Protein AF-A0A328F8Z8-F1 (afdb_monomer)

Mean predicted aligned error: 9.74 Å

Radius of gyration: 22.02 Å; Cα contacts (8 Å, |Δi|>4): 627; chains: 1; bounding box: 52×44×61 Å

Structure (mmCIF, N/CA/C/O backbone):
data_AF-A0A328F8Z8-F1
#
_entry.id   AF-A0A328F8Z8-F1
#
loop_
_atom_site.group_PDB
_atom_site.id
_atom_site.type_symbol
_atom_site.label_atom_id
_atom_site.label_alt_id
_atom_site.label_comp_id
_atom_site.label_asym_id
_atom_site.label_entity_id
_atom_site.label_seq_id
_atom_site.pdbx_PDB_ins_code
_atom_site.Cartn_x
_atom_site.Cartn_y
_atom_site.Cartn_z
_atom_site.occupancy
_atom_site.B_iso_or_equiv
_atom_site.auth_seq_id
_atom_site.auth_comp_id
_atom_site.auth_asym_id
_atom_site.auth_atom_id
_atom_site.pdbx_PDB_model_num
ATOM 1 N N . MET A 1 1 ? -26.865 -5.352 15.833 1.00 84.44 1 MET A N 1
ATOM 2 C CA . MET A 1 1 ? -25.613 -4.574 15.959 1.00 84.44 1 MET A CA 1
ATOM 3 C C . MET A 1 1 ? -25.881 -3.129 15.558 1.00 84.44 1 MET A C 1
ATOM 5 O O . MET A 1 1 ? -26.342 -2.900 14.446 1.00 84.44 1 MET A O 1
ATOM 9 N N . LYS A 1 2 ? -25.644 -2.169 16.457 1.00 91.00 2 LYS A N 1
ATOM 10 C CA . LYS A 1 2 ? -25.791 -0.727 16.206 1.00 91.00 2 LYS A CA 1
ATOM 11 C C . LYS A 1 2 ? -24.649 -0.232 15.309 1.00 91.00 2 LYS A C 1
ATOM 13 O O . LYS A 1 2 ? -23.499 -0.592 15.546 1.00 91.00 2 LYS A O 1
ATOM 18 N N . LYS A 1 3 ? -24.956 0.589 14.302 1.00 91.56 3 LYS A N 1
ATOM 19 C CA . LYS A 1 3 ? -23.972 1.179 13.376 1.00 91.56 3 LYS A CA 1
ATOM 20 C C . LYS A 1 3 ? -24.020 2.699 13.505 1.00 91.56 3 LYS A C 1
ATOM 22 O O . LYS A 1 3 ? -25.095 3.273 13.353 1.00 91.56 3 LYS A O 1
ATOM 27 N N . ILE A 1 4 ? -22.891 3.339 13.784 1.00 91.56 4 ILE A N 1
ATOM 28 C CA . ILE A 1 4 ? -22.790 4.799 13.931 1.00 91.56 4 ILE A CA 1
ATOM 29 C C . ILE A 1 4 ? -21.781 5.313 12.906 1.00 91.56 4 ILE A C 1
ATOM 31 O O . ILE A 1 4 ? -20.723 4.714 12.738 1.00 91.56 4 ILE A O 1
ATOM 35 N N . PHE A 1 5 ? -22.115 6.407 12.224 1.00 89.69 5 PHE A N 1
ATOM 36 C CA . PHE A 1 5 ? -21.184 7.143 11.373 1.00 89.69 5 PHE A CA 1
ATOM 37 C C . PHE A 1 5 ? -21.054 8.565 11.902 1.00 89.69 5 PHE A C 1
ATOM 39 O O . PHE A 1 5 ? -22.072 9.198 12.184 1.00 89.69 5 PHE A O 1
ATOM 46 N N . ARG A 1 6 ? -19.828 9.072 12.024 1.00 86.44 6 ARG A N 1
ATOM 47 C CA . ARG A 1 6 ? -19.575 10.488 12.301 1.00 86.44 6 ARG A CA 1
ATOM 48 C C . ARG A 1 6 ? -18.565 11.016 11.304 1.00 86.44 6 ARG A C 1
ATOM 50 O O . ARG A 1 6 ? -17.476 10.464 11.187 1.00 86.44 6 ARG A O 1
ATOM 57 N N . LEU A 1 7 ? -18.923 12.095 10.627 1.00 83.19 7 LEU A N 1
ATOM 58 C CA . LEU A 1 7 ? -18.010 12.860 9.796 1.00 83.19 7 LEU A CA 1
ATOM 59 C C . LEU A 1 7 ? -17.700 14.160 10.532 1.00 83.19 7 LEU A C 1
ATOM 61 O O . LEU A 1 7 ? -18.619 14.906 10.864 1.00 83.19 7 LEU A O 1
ATOM 65 N N . TYR A 1 8 ? -16.426 14.396 10.828 1.00 77.44 8 TYR A N 1
ATOM 66 C CA . TYR A 1 8 ? -15.989 15.631 11.465 1.00 77.44 8 TYR A CA 1
ATOM 67 C C . TYR A 1 8 ? -15.601 16.649 10.394 1.00 77.44 8 TYR A C 1
ATOM 69 O O . TYR A 1 8 ? -14.960 16.317 9.396 1.00 77.44 8 TYR A O 1
ATOM 77 N N . GLU A 1 9 ? -15.992 17.899 10.610 1.00 68.25 9 GLU A N 1
ATOM 78 C CA . GLU A 1 9 ? -15.638 19.019 9.746 1.00 68.25 9 GLU A CA 1
ATOM 79 C C . GLU A 1 9 ? -14.804 20.025 10.534 1.00 68.25 9 GLU A C 1
ATOM 81 O O . GLU A 1 9 ? -15.049 20.273 11.715 1.00 68.25 9 GLU A O 1
ATOM 86 N N . ASN A 1 10 ? -13.816 20.622 9.872 1.00 57.09 10 ASN A N 1
ATOM 87 C CA . ASN A 1 10 ? -13.111 21.783 10.396 1.00 57.09 10 ASN A CA 1
ATOM 88 C C . ASN A 1 10 ? -13.663 23.014 9.667 1.00 57.09 10 ASN A C 1
ATOM 90 O O . ASN A 1 10 ? -13.782 22.976 8.443 1.00 57.09 10 ASN A O 1
ATOM 94 N N . GLY A 1 11 ? -13.999 24.094 10.381 1.00 49.22 11 GLY A N 1
ATOM 95 C CA . GLY A 1 11 ? -14.826 25.221 9.899 1.00 49.22 11 GLY A CA 1
ATOM 96 C C . GLY A 1 11 ? -14.347 25.975 8.643 1.00 49.22 11 GLY A C 1
ATOM 97 O O . GLY A 1 11 ? -15.029 26.884 8.183 1.00 49.22 11 GLY A O 1
ATOM 98 N N . LYS A 1 12 ? -13.202 25.599 8.058 1.00 47.81 12 LYS A N 1
ATOM 99 C CA . LYS A 1 12 ? -12.704 26.071 6.754 1.00 47.81 12 LYS A CA 1
ATOM 100 C C . LYS A 1 12 ? -13.131 25.202 5.562 1.00 47.81 12 LYS A C 1
ATOM 102 O O . LYS A 1 12 ? -12.878 25.585 4.425 1.00 47.81 12 LYS A O 1
ATOM 107 N N . ALA A 1 13 ? -13.758 24.051 5.790 1.00 44.84 13 ALA A N 1
ATOM 108 C CA . ALA A 1 13 ? -14.203 23.151 4.736 1.00 44.84 13 ALA A CA 1
ATOM 109 C C . ALA A 1 13 ? -15.626 22.658 5.027 1.00 44.84 13 ALA A C 1
ATOM 111 O O . ALA A 1 13 ? -15.814 21.589 5.602 1.00 44.84 13 ALA A O 1
ATOM 112 N N . LYS A 1 14 ? -16.626 23.456 4.627 1.00 37.38 14 LYS A N 1
ATOM 113 C CA . LYS A 1 14 ? -18.010 22.983 4.499 1.00 37.38 14 LYS A CA 1
ATOM 114 C C . LYS A 1 14 ? -18.039 21.960 3.371 1.00 37.38 14 LYS A C 1
ATOM 116 O O . LYS A 1 14 ? -17.827 22.326 2.214 1.00 37.38 14 LYS A O 1
ATOM 121 N N . PHE A 1 15 ? -18.260 20.693 3.690 1.00 45.94 15 PHE A N 1
ATOM 122 C CA . PHE A 1 15 ? -18.468 19.679 2.671 1.00 45.94 15 PHE A CA 1
ATOM 123 C C . PHE A 1 15 ? -19.962 19.378 2.605 1.00 45.94 15 PHE A C 1
ATOM 125 O O . PHE A 1 15 ? -20.451 18.444 3.227 1.00 45.94 15 PHE A O 1
ATOM 132 N N . GLU A 1 16 ? -20.680 20.128 1.766 1.00 38.62 16 GLU A N 1
ATOM 133 C CA . GLU A 1 16 ? -21.989 19.719 1.232 1.00 38.62 16 GLU A CA 1
ATOM 134 C C . GLU A 1 16 ? -21.788 18.536 0.270 1.00 38.62 16 GLU A C 1
ATOM 136 O O . GLU A 1 16 ? -21.998 18.629 -0.931 1.00 38.62 16 GLU A O 1
ATOM 141 N N . SER A 1 17 ? -21.225 17.436 0.768 1.00 39.50 17 SER A N 1
ATOM 142 C CA . SER A 1 17 ? -20.930 16.249 -0.024 1.00 39.50 17 SER A CA 1
ATOM 143 C C . SER A 1 17 ? -21.958 15.185 0.310 1.00 39.50 17 SER A C 1
ATOM 145 O O . SER A 1 17 ? -21.902 14.565 1.371 1.00 39.50 17 SER A O 1
ATOM 147 N N . SER A 1 18 ? -22.890 14.956 -0.607 1.00 46.62 18 SER A N 1
ATOM 148 C CA . SER A 1 18 ? -23.697 13.743 -0.599 1.00 46.62 18 SER A CA 1
ATOM 149 C C . SER A 1 18 ? -22.799 12.514 -0.821 1.00 46.62 18 SER A C 1
ATOM 151 O O . SER A 1 18 ? -21.660 12.619 -1.288 1.00 46.62 18 SER A O 1
ATOM 153 N N . VAL A 1 19 ? -23.318 11.313 -0.547 1.00 45.28 19 VAL A N 1
ATOM 154 C CA . VAL A 1 19 ? -22.651 10.045 -0.914 1.00 45.28 19 VAL A CA 1
ATOM 155 C C . VAL A 1 19 ? -22.262 10.024 -2.403 1.00 45.28 19 VAL A C 1
ATOM 157 O O . VAL A 1 19 ? -21.256 9.418 -2.766 1.00 45.28 19 VAL A O 1
ATOM 160 N N . PHE A 1 20 ? -22.992 10.748 -3.258 1.00 43.25 20 PHE A N 1
ATOM 161 C CA . PHE A 1 20 ? -22.699 10.874 -4.684 1.00 43.25 20 PHE A CA 1
ATOM 162 C C . PHE A 1 20 ? -21.501 11.801 -4.972 1.00 43.25 20 PHE A C 1
ATOM 164 O O . PHE A 1 20 ? -20.685 11.484 -5.836 1.00 43.25 20 PHE A O 1
ATOM 171 N N . ASP A 1 21 ? -21.287 12.865 -4.191 1.00 48.34 21 ASP A N 1
ATOM 172 C CA . ASP A 1 21 ? -20.135 13.782 -4.334 1.00 48.34 21 ASP A CA 1
ATOM 173 C C . ASP A 1 21 ? -18.800 13.167 -3.877 1.00 48.34 21 ASP A C 1
ATOM 175 O O . ASP A 1 21 ? -17.705 13.617 -4.261 1.00 48.34 21 ASP A O 1
ATOM 179 N N . MET A 1 22 ? -18.892 12.114 -3.058 1.00 49.78 22 MET A N 1
ATOM 180 C CA . MET A 1 22 ? -17.771 11.286 -2.612 1.00 49.78 22 MET A CA 1
ATOM 181 C C . MET A 1 22 ? -17.284 10.313 -3.699 1.00 49.78 22 MET A C 1
ATOM 183 O O . MET A 1 22 ? -16.113 9.938 -3.685 1.00 49.78 22 MET A O 1
ATOM 187 N N . ILE A 1 23 ? -18.147 9.948 -4.656 1.00 48.47 23 ILE A N 1
ATOM 188 C CA . ILE A 1 23 ? -17.871 8.963 -5.719 1.00 48.47 23 ILE A CA 1
ATOM 189 C C . ILE A 1 23 ? -17.415 9.643 -7.031 1.00 48.47 23 ILE A C 1
ATOM 191 O O . ILE A 1 23 ? -16.783 9.006 -7.867 1.00 48.47 23 ILE A O 1
ATOM 195 N N . THR A 1 24 ? -17.655 10.945 -7.228 1.00 47.38 24 THR A N 1
ATOM 196 C CA . THR A 1 24 ? -17.402 11.633 -8.516 1.00 47.38 24 THR A CA 1
ATOM 197 C C . THR A 1 24 ? -16.061 12.381 -8.639 1.00 47.38 24 THR A C 1
ATOM 199 O O . THR A 1 24 ? -15.788 12.933 -9.701 1.00 47.38 24 THR A O 1
ATOM 202 N N . GLY A 1 25 ? -15.199 12.447 -7.607 1.00 50.72 25 GLY A N 1
ATOM 203 C CA . GLY A 1 25 ? -14.049 13.381 -7.601 1.00 50.72 25 GLY A CA 1
ATOM 204 C C . GLY A 1 25 ? -12.646 12.818 -7.329 1.00 50.72 25 GLY A C 1
ATOM 205 O O . GLY A 1 25 ? -12.461 11.835 -6.621 1.00 50.72 25 GLY A O 1
ATOM 206 N N . GLU A 1 26 ? -11.624 13.522 -7.827 1.00 52.78 26 GLU A N 1
ATOM 207 C CA . GLU A 1 26 ? -10.212 13.104 -7.807 1.00 52.78 26 GLU A CA 1
ATOM 208 C C . GLU A 1 26 ? -9.387 13.635 -6.610 1.00 52.78 26 GLU A C 1
ATOM 210 O O . GLU A 1 26 ? -8.429 14.382 -6.803 1.00 52.78 26 GLU A O 1
ATOM 215 N N . LYS A 1 27 ? -9.716 13.278 -5.358 1.00 61.81 27 LYS A N 1
ATOM 216 C CA . LYS A 1 27 ? -8.887 13.658 -4.185 1.00 61.81 27 LYS A CA 1
ATOM 217 C C . LYS A 1 27 ? -8.813 12.559 -3.122 1.00 61.81 27 LYS A C 1
ATOM 219 O O . LYS A 1 27 ? -9.773 11.817 -2.938 1.00 61.81 27 LYS A O 1
ATOM 224 N N . GLU A 1 28 ? -7.698 12.512 -2.389 1.00 65.00 28 GLU A N 1
ATOM 225 C CA . GLU A 1 28 ? -7.448 11.586 -1.265 1.00 65.00 28 GLU A CA 1
ATOM 226 C C . GLU A 1 28 ? -8.611 11.556 -0.272 1.00 65.00 28 GLU A C 1
ATOM 228 O O . GLU A 1 28 ? -9.233 10.516 -0.091 1.00 65.00 28 GLU A O 1
ATOM 233 N N . THR A 1 29 ? -8.996 12.727 0.245 1.00 65.31 29 THR A N 1
ATOM 234 C CA . THR A 1 29 ? -10.116 12.898 1.180 1.00 65.31 29 THR A CA 1
ATOM 235 C C . THR A 1 29 ? -11.435 12.300 0.675 1.00 65.31 29 THR A C 1
ATOM 237 O O . THR A 1 29 ? -12.261 11.872 1.470 1.00 65.31 29 THR A O 1
ATOM 240 N N . LYS A 1 30 ? -11.669 12.229 -0.642 1.00 73.81 30 LYS A N 1
ATOM 241 C CA . LYS A 1 30 ? -12.881 11.588 -1.184 1.00 73.81 30 LYS A CA 1
ATOM 242 C C . LYS A 1 30 ? -12.785 10.063 -1.127 1.00 73.81 30 LYS A C 1
ATOM 244 O O . LYS A 1 30 ? -13.747 9.402 -0.746 1.00 73.81 30 LYS A O 1
ATOM 249 N N . GLN A 1 31 ? -11.612 9.513 -1.447 1.00 78.31 31 GLN A N 1
ATOM 250 C CA . GLN A 1 31 ? -11.345 8.073 -1.373 1.00 78.31 31 GLN A CA 1
ATOM 251 C C . GLN A 1 31 ? -11.457 7.553 0.061 1.00 78.31 31 GLN A C 1
ATOM 253 O O . GLN A 1 31 ? -12.105 6.526 0.280 1.00 78.31 31 GLN A O 1
ATOM 258 N N . THR A 1 32 ? -10.879 8.276 1.024 1.00 83.94 32 THR A N 1
ATOM 259 C CA . THR A 1 32 ? -10.879 7.914 2.450 1.00 83.94 32 THR A CA 1
ATOM 260 C C . THR A 1 32 ? -12.270 8.031 3.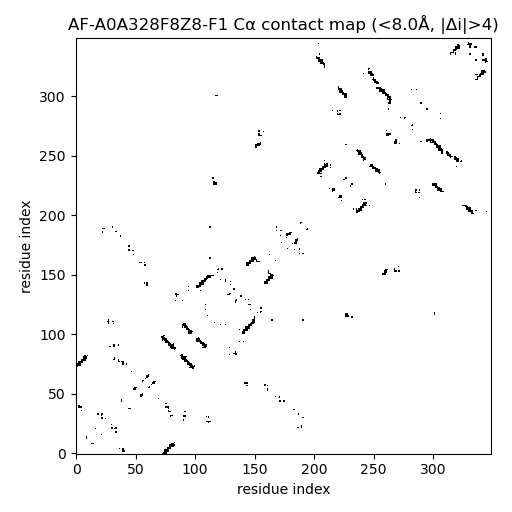068 1.00 83.94 32 THR A C 1
ATOM 262 O O . THR A 1 32 ? -12.750 7.066 3.66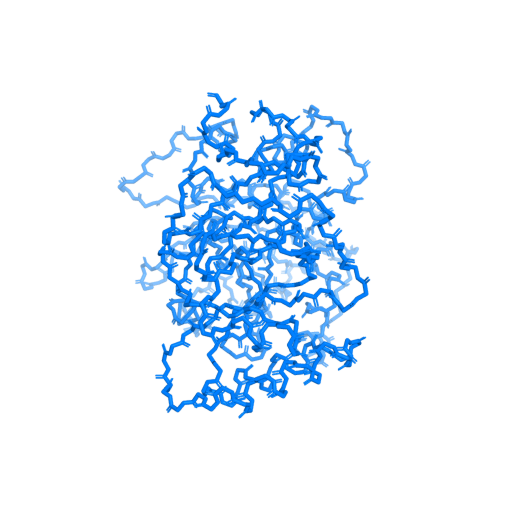3 1.00 83.94 32 THR A O 1
ATOM 265 N N . LYS A 1 33 ? -12.985 9.144 2.841 1.00 83.31 33 LYS A N 1
ATOM 266 C CA . LYS A 1 33 ? -14.388 9.298 3.268 1.00 83.31 33 LYS A CA 1
ATOM 267 C C . LYS A 1 33 ? -15.280 8.214 2.668 1.00 83.31 33 LYS A C 1
ATOM 269 O O . LYS A 1 33 ? -16.107 7.640 3.374 1.00 83.31 33 LYS A O 1
ATOM 274 N N . GLY A 1 34 ? -15.096 7.914 1.378 1.00 83.44 34 GLY A N 1
ATOM 275 C CA . GLY A 1 34 ? -15.829 6.857 0.679 1.00 83.44 34 GLY A CA 1
ATOM 276 C C . GLY A 1 34 ? -15.623 5.495 1.331 1.00 83.44 34 GLY A C 1
ATOM 277 O O . GLY A 1 34 ? -16.595 4.792 1.599 1.00 83.44 34 GLY A O 1
ATOM 278 N N . LEU A 1 35 ? -14.374 5.170 1.680 1.00 89.75 35 LEU A N 1
ATOM 279 C CA . LEU A 1 35 ? -14.050 3.947 2.408 1.00 89.75 35 LEU A CA 1
ATOM 280 C C . LEU A 1 35 ? -14.700 3.923 3.796 1.00 89.75 35 LEU A C 1
ATOM 282 O O . LEU A 1 35 ? -15.315 2.925 4.157 1.00 89.75 35 LEU A O 1
ATOM 286 N N . ALA A 1 36 ? -14.606 5.011 4.564 1.00 91.62 36 ALA A N 1
ATOM 287 C CA . ALA A 1 36 ? -15.183 5.093 5.906 1.00 91.62 36 ALA A CA 1
ATOM 288 C C . ALA A 1 36 ? -16.700 4.848 5.888 1.00 91.62 36 ALA A C 1
ATOM 290 O O . ALA A 1 36 ? -17.222 4.042 6.662 1.00 91.62 36 ALA A O 1
ATOM 291 N N . TYR A 1 37 ? -17.405 5.491 4.957 1.00 87.12 37 TYR A N 1
ATOM 292 C CA . TYR A 1 37 ? -18.839 5.288 4.782 1.00 87.12 37 TYR A CA 1
ATOM 293 C C . TYR A 1 37 ? -19.162 3.842 4.379 1.00 87.12 37 TYR A C 1
ATOM 295 O O . TYR A 1 37 ? -20.045 3.215 4.968 1.00 87.12 37 TYR A O 1
ATOM 303 N N . LEU A 1 38 ? -18.388 3.268 3.450 1.00 88.00 38 LEU A N 1
ATOM 304 C CA . LEU A 1 38 ? -18.554 1.879 3.024 1.00 88.00 38 LEU A CA 1
ATOM 305 C C . LEU A 1 38 ? -18.373 0.892 4.187 1.00 88.00 38 LEU A C 1
ATOM 307 O O . LEU A 1 38 ? -19.179 -0.022 4.351 1.00 88.00 38 LEU A O 1
ATOM 311 N N . LEU A 1 39 ? -17.362 1.094 5.033 1.00 92.94 39 LEU A N 1
ATOM 312 C CA . LEU A 1 39 ? -17.101 0.249 6.203 1.00 92.94 39 LEU A CA 1
ATOM 313 C C . LEU A 1 39 ? -18.228 0.333 7.241 1.00 92.94 39 LEU A C 1
ATOM 315 O O . LEU A 1 39 ? -18.550 -0.672 7.878 1.00 92.94 39 LEU A O 1
ATOM 319 N N . LYS A 1 40 ? -18.877 1.498 7.378 1.00 91.44 40 LYS A N 1
ATOM 320 C CA . LYS A 1 40 ? -20.081 1.633 8.208 1.00 91.44 40 LYS A CA 1
ATOM 321 C C . LYS A 1 40 ? -21.266 0.881 7.614 1.00 91.44 40 LYS A C 1
ATOM 323 O O . LYS A 1 40 ? -22.006 0.235 8.360 1.00 91.44 40 LYS A O 1
ATOM 328 N N . GLU A 1 41 ? -21.510 0.990 6.308 1.00 87.31 41 GLU A N 1
ATOM 329 C CA . GLU A 1 41 ? -22.676 0.334 5.707 1.00 87.31 41 GLU A CA 1
ATOM 330 C C . GLU A 1 41 ? -22.524 -1.182 5.654 1.00 87.31 41 GLU A C 1
ATOM 332 O O . GLU A 1 41 ? -23.486 -1.892 5.972 1.00 87.31 41 GLU A O 1
ATOM 337 N N . TYR A 1 42 ? -21.300 -1.656 5.415 1.00 90.00 42 TYR A N 1
ATOM 338 C CA . TYR A 1 42 ? -20.959 -3.064 5.252 1.00 90.00 42 TYR A CA 1
ATOM 339 C C . TYR A 1 42 ? -19.932 -3.537 6.295 1.00 90.00 42 TYR A C 1
ATOM 341 O O . TYR A 1 42 ? -18.764 -3.764 5.971 1.00 90.00 42 TYR A O 1
ATOM 349 N N . PRO A 1 43 ? -20.350 -3.782 7.553 1.00 91.94 43 PRO A N 1
ATOM 350 C CA . PRO A 1 43 ? -19.469 -4.312 8.593 1.00 91.94 43 PRO A CA 1
ATOM 351 C C . PRO A 1 43 ? -18.787 -5.645 8.259 1.00 91.94 43 PRO A C 1
ATOM 353 O O . PRO A 1 43 ? -17.765 -5.982 8.853 1.00 91.94 43 PRO A O 1
ATOM 356 N N . SER A 1 44 ? -19.332 -6.418 7.316 1.00 90.81 44 SER A N 1
ATOM 357 C CA . SER A 1 44 ? -18.669 -7.607 6.773 1.00 90.81 44 SER A CA 1
ATOM 358 C C . SER A 1 44 ? -17.290 -7.284 6.193 1.00 90.81 44 SER A C 1
ATOM 360 O O . SER A 1 44 ? -16.376 -8.076 6.392 1.00 90.81 44 SER A O 1
ATOM 362 N N . LEU A 1 45 ? -17.106 -6.109 5.579 1.00 92.69 45 LEU A N 1
ATOM 363 C CA . LEU A 1 45 ? -15.807 -5.663 5.073 1.00 92.69 45 LEU A CA 1
ATOM 364 C C . LEU A 1 45 ? -14.810 -5.431 6.212 1.00 92.69 45 LEU A C 1
ATOM 366 O O . LEU A 1 45 ? -13.663 -5.845 6.101 1.00 92.69 45 LEU A O 1
ATOM 370 N N . ILE A 1 46 ? -15.246 -4.852 7.339 1.00 95.06 46 ILE A N 1
ATOM 371 C CA . ILE A 1 46 ? -14.406 -4.710 8.544 1.00 95.06 46 ILE A CA 1
ATOM 372 C C . ILE A 1 46 ? -13.969 -6.095 9.034 1.00 95.06 46 ILE A C 1
ATOM 374 O O . ILE A 1 46 ? -12.793 -6.319 9.316 1.00 95.06 46 ILE A O 1
ATOM 378 N N . ARG A 1 47 ? -14.905 -7.049 9.094 1.00 92.56 47 ARG A N 1
ATOM 379 C CA . ARG A 1 47 ? -14.603 -8.434 9.474 1.00 92.56 47 ARG A CA 1
ATOM 380 C C . ARG A 1 47 ? -13.585 -9.074 8.531 1.00 92.56 47 ARG A C 1
ATOM 382 O O . ARG A 1 47 ? -12.720 -9.805 8.997 1.00 92.56 47 ARG A O 1
ATOM 389 N N . ASP A 1 48 ? -13.695 -8.834 7.230 1.00 92.94 48 ASP A N 1
ATOM 390 C CA . ASP A 1 48 ? -12.794 -9.421 6.240 1.00 92.94 48 ASP A CA 1
ATOM 391 C C . ASP A 1 48 ? -11.411 -8.747 6.242 1.00 92.94 48 ASP A C 1
ATOM 393 O O . ASP A 1 48 ? -10.409 -9.446 6.115 1.00 92.94 48 ASP A O 1
ATOM 397 N N . ILE A 1 49 ? -11.330 -7.443 6.539 1.00 94.62 49 ILE A N 1
ATOM 398 C CA . ILE A 1 49 ? -10.068 -6.754 6.862 1.00 94.62 49 ILE A CA 1
ATOM 399 C C . ILE A 1 49 ? -9.406 -7.418 8.078 1.00 94.62 49 ILE A C 1
ATOM 401 O O . ILE A 1 49 ? -8.250 -7.822 8.004 1.00 94.62 49 ILE A O 1
ATOM 405 N N . LEU A 1 50 ? -10.144 -7.632 9.172 1.00 93.00 50 LEU A N 1
ATOM 406 C CA . LEU A 1 50 ? -9.616 -8.272 10.386 1.00 93.00 50 LEU A CA 1
ATOM 407 C C . LEU A 1 50 ? -9.131 -9.720 10.176 1.00 93.00 50 LEU A C 1
ATOM 409 O O . LEU A 1 50 ? -8.385 -10.237 11.006 1.00 93.00 50 LEU A O 1
ATOM 413 N N . LYS A 1 51 ? -9.534 -10.387 9.086 1.00 91.12 51 LYS A N 1
ATOM 414 C CA . LYS A 1 51 ? -9.063 -11.738 8.738 1.00 91.12 51 LYS A CA 1
ATOM 415 C C . LYS A 1 51 ? -7.719 -11.755 8.016 1.00 91.12 51 LYS A C 1
ATOM 417 O O . LYS A 1 51 ? -7.139 -12.835 7.915 1.00 91.12 51 LYS A O 1
ATOM 422 N N . LEU A 1 52 ? -7.228 -10.622 7.509 1.00 90.12 52 LEU A N 1
ATOM 423 C CA . LEU A 1 52 ? -5.921 -10.563 6.854 1.00 90.12 52 LEU A CA 1
ATOM 424 C C . LEU A 1 52 ? -4.833 -11.054 7.819 1.00 90.12 52 LEU A C 1
ATOM 426 O O . LEU A 1 52 ? -4.801 -10.629 8.974 1.00 90.12 52 LEU A O 1
ATOM 430 N N . ASN A 1 53 ? -3.922 -11.914 7.349 1.00 86.75 53 ASN A N 1
ATOM 431 C CA . ASN A 1 53 ? -2.881 -12.526 8.191 1.00 86.75 53 ASN A CA 1
ATOM 432 C C . ASN A 1 53 ? -2.064 -11.476 8.962 1.00 86.75 53 ASN A C 1
ATOM 434 O O . ASN A 1 53 ? -1.881 -11.599 10.169 1.00 86.75 53 ASN A O 1
ATOM 438 N N . LYS A 1 54 ? -1.686 -10.380 8.293 1.00 86.69 54 LYS A N 1
ATOM 439 C CA . LYS A 1 54 ? -0.998 -9.228 8.903 1.00 86.69 54 LYS A CA 1
ATOM 440 C C . LYS A 1 54 ? -1.761 -8.566 10.056 1.00 86.69 54 LYS A C 1
ATOM 442 O O . LYS A 1 54 ? -1.136 -8.075 10.983 1.00 86.69 54 LYS A O 1
ATOM 447 N N . ILE A 1 55 ? -3.096 -8.595 10.042 1.00 89.38 55 ILE A N 1
ATOM 448 C CA . ILE A 1 55 ? -3.917 -8.097 11.156 1.00 89.38 55 ILE A CA 1
ATOM 449 C C . ILE A 1 55 ? -4.087 -9.158 12.234 1.00 89.38 55 ILE A C 1
ATOM 451 O O . ILE A 1 55 ? -3.933 -8.854 13.412 1.00 89.38 55 ILE A O 1
ATOM 455 N N . ARG A 1 56 ? -4.343 -10.413 11.859 1.00 86.25 56 ARG A N 1
ATOM 456 C CA . ARG A 1 56 ? -4.486 -11.518 12.821 1.00 86.25 56 ARG A CA 1
ATOM 457 C C . ARG A 1 56 ? -3.231 -11.745 13.665 1.00 86.25 56 ARG A C 1
ATOM 459 O O . ARG A 1 56 ? -3.355 -12.164 14.812 1.00 86.25 56 ARG A O 1
ATOM 466 N N . ASN A 1 57 ? -2.058 -11.459 13.107 1.00 83.62 57 ASN A N 1
ATOM 467 C CA . ASN A 1 57 ? -0.771 -11.639 13.777 1.00 83.62 57 ASN A CA 1
ATOM 468 C C . ASN A 1 57 ? -0.360 -10.433 14.642 1.00 83.62 57 ASN A C 1
ATOM 470 O O . ASN A 1 57 ? 0.589 -10.541 15.419 1.00 83.62 57 ASN A O 1
ATOM 474 N N . HIS A 1 58 ? -1.084 -9.313 14.557 1.00 88.56 58 HIS A N 1
ATOM 475 C CA . HIS A 1 58 ? -0.800 -8.104 15.328 1.00 88.56 58 HIS A CA 1
ATOM 476 C C . HIS A 1 58 ? -0.815 -8.366 16.844 1.00 88.56 58 HIS A C 1
ATOM 478 O O . HIS A 1 58 ? -1.598 -9.182 17.345 1.00 88.56 58 HIS A O 1
ATOM 484 N N . SER A 1 59 ? 0.011 -7.630 17.594 1.00 83.06 59 SER A N 1
ATOM 485 C CA . SER A 1 59 ? 0.239 -7.824 19.035 1.00 83.06 59 SER A CA 1
ATOM 486 C C . SER A 1 59 ? -1.035 -7.801 19.886 1.00 83.06 59 SER A C 1
ATOM 488 O O . SER A 1 59 ? -1.136 -8.522 20.883 1.00 83.06 59 SER A O 1
ATOM 490 N N . CYS A 1 60 ? -2.051 -7.035 19.482 1.00 82.12 60 CYS A N 1
ATOM 491 C CA . CYS A 1 60 ? -3.351 -7.033 20.160 1.00 82.12 60 CYS A CA 1
ATOM 492 C C . CYS A 1 60 ? -4.049 -8.404 20.128 1.00 82.12 60 CYS A C 1
ATOM 494 O O . CYS A 1 60 ? -4.745 -8.749 21.077 1.00 82.12 60 CYS A O 1
ATOM 496 N N . PHE A 1 61 ? -3.853 -9.211 19.088 1.00 80.75 61 PHE A N 1
ATOM 497 C CA . PHE A 1 61 ? -4.410 -10.563 19.019 1.00 80.75 61 PHE A CA 1
ATOM 498 C C . PHE A 1 61 ? -3.458 -11.597 19.619 1.00 80.75 61 PHE A C 1
ATOM 500 O O . PHE A 1 61 ? -3.887 -12.431 20.417 1.00 80.75 61 PHE A O 1
ATOM 507 N N . SER A 1 62 ? -2.168 -11.522 19.281 1.00 73.94 62 SER A N 1
ATOM 508 C CA . SER A 1 62 ? -1.174 -12.526 19.676 1.00 73.94 62 SER A CA 1
ATOM 509 C C . SER A 1 62 ? -0.747 -12.410 21.144 1.00 73.94 62 SER A C 1
ATOM 511 O O . SER A 1 62 ? -0.774 -13.406 21.866 1.00 73.94 62 SER A O 1
ATOM 513 N N . LYS A 1 63 ? -0.420 -11.202 21.626 1.00 70.94 63 LYS A N 1
ATOM 514 C CA . LYS A 1 63 ? 0.061 -10.967 23.003 1.00 70.94 63 LYS A CA 1
ATOM 515 C C . LYS A 1 63 ? -1.082 -10.741 23.992 1.00 70.94 63 LYS A C 1
ATOM 517 O O . LYS A 1 63 ? -1.092 -11.339 25.063 1.00 70.94 63 LYS A O 1
ATOM 522 N N . LYS A 1 64 ? -2.077 -9.917 23.635 1.00 65.94 64 LYS A N 1
ATOM 523 C CA . LYS A 1 64 ? -3.214 -9.596 24.529 1.00 65.94 64 LYS A CA 1
ATOM 524 C C . LYS A 1 64 ? -4.341 -10.640 24.506 1.00 65.94 64 LYS A C 1
ATOM 526 O O . LYS A 1 64 ? -5.325 -10.480 25.220 1.00 65.94 64 LYS A O 1
ATOM 531 N N . ARG A 1 65 ? -4.211 -11.706 23.697 1.00 73.25 65 ARG A N 1
ATOM 532 C CA . ARG A 1 65 ? -5.212 -12.781 23.521 1.00 73.25 65 ARG A CA 1
ATOM 533 C C . ARG A 1 65 ? -6.627 -12.260 23.224 1.00 73.25 65 ARG A C 1
ATOM 535 O O . ARG A 1 65 ? -7.613 -12.878 23.632 1.00 73.25 65 ARG A O 1
ATOM 542 N N . LEU A 1 66 ? -6.743 -11.139 22.508 1.00 81.12 66 LEU A N 1
ATOM 543 C CA . LEU A 1 66 ? -8.037 -10.593 22.106 1.00 81.12 66 LEU A CA 1
ATOM 544 C C . LEU A 1 66 ? -8.767 -11.623 21.227 1.00 81.12 66 LEU A C 1
ATOM 546 O O . LEU A 1 66 ? -8.300 -11.968 20.143 1.00 81.12 66 LEU A O 1
ATOM 550 N N . LYS A 1 67 ? -9.917 -12.132 21.680 1.00 79.75 67 LYS A N 1
ATOM 551 C CA . LYS A 1 67 ? -10.755 -13.056 20.901 1.00 79.75 67 LYS A CA 1
ATOM 552 C C . LYS A 1 67 ? -11.966 -12.313 20.369 1.00 79.75 67 LYS A C 1
ATOM 554 O O . LYS A 1 67 ? -12.929 -12.095 21.093 1.00 79.75 67 LYS A O 1
ATOM 559 N N . LEU A 1 68 ? -11.923 -11.957 19.090 1.00 83.12 68 LEU A N 1
ATOM 560 C CA . LEU A 1 68 ? -13.008 -11.222 18.455 1.00 83.12 68 LEU A CA 1
ATOM 561 C C . LEU A 1 68 ? -14.167 -12.166 18.110 1.00 83.12 68 LEU A C 1
ATOM 563 O O . LEU A 1 68 ? -14.081 -12.963 17.172 1.00 83.12 68 LEU A O 1
ATOM 567 N N . ARG A 1 69 ? -15.265 -12.080 18.863 1.00 87.12 69 ARG A N 1
ATOM 568 C CA . ARG A 1 69 ? -16.468 -12.884 18.627 1.00 87.12 69 ARG A CA 1
ATOM 569 C C . ARG A 1 69 ? -17.505 -12.037 17.913 1.00 87.12 69 ARG A C 1
ATOM 571 O O . ARG A 1 69 ? -18.295 -11.345 18.534 1.00 87.12 69 ARG A O 1
ATOM 578 N N . TRP A 1 70 ? -17.539 -12.125 16.581 1.00 88.75 70 TRP A N 1
ATOM 579 C CA . TRP A 1 70 ? -18.393 -11.2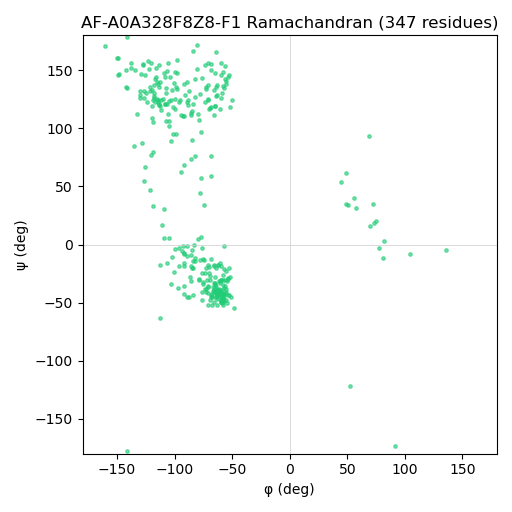60 15.747 1.00 88.75 70 TRP A CA 1
ATOM 580 C C . TRP A 1 70 ? -19.882 -11.260 16.149 1.00 88.75 70 TRP A C 1
ATOM 582 O O . TRP A 1 70 ? -20.559 -10.252 15.985 1.00 88.75 70 TRP A O 1
ATOM 592 N N . LYS A 1 71 ? -20.390 -12.372 16.704 1.00 87.75 71 LYS A N 1
ATOM 593 C CA . LYS A 1 71 ? -21.768 -12.489 17.219 1.00 87.75 71 LYS A CA 1
ATOM 594 C C . LYS A 1 71 ? -22.021 -11.686 18.507 1.00 87.75 71 LYS A C 1
ATOM 596 O O . LYS A 1 71 ? -23.165 -11.344 18.773 1.00 87.75 71 LYS A O 1
ATOM 601 N N . GLU A 1 72 ? -20.983 -11.403 19.293 1.00 89.56 72 GLU A N 1
ATOM 602 C CA . GLU A 1 72 ? -21.050 -10.663 20.565 1.00 89.56 72 GLU A CA 1
ATOM 603 C C . GLU A 1 72 ? -20.834 -9.145 20.373 1.00 89.56 72 GLU A C 1
ATOM 605 O O . GLU A 1 72 ? -21.059 -8.356 21.296 1.00 89.56 72 GLU A O 1
ATOM 610 N N . ILE A 1 73 ? -20.456 -8.717 19.160 1.00 92.94 73 ILE A N 1
ATOM 611 C CA . ILE A 1 73 ? -20.307 -7.301 18.807 1.00 92.94 73 ILE A CA 1
ATOM 612 C C . ILE A 1 73 ? -21.682 -6.641 18.780 1.00 92.94 73 ILE A C 1
ATOM 614 O O . ILE A 1 73 ? -22.545 -6.956 17.952 1.00 92.94 73 ILE A O 1
ATOM 618 N N . ASN A 1 74 ? -21.878 -5.668 19.665 1.00 92.06 74 ASN A N 1
ATOM 619 C CA . ASN A 1 74 ? -23.154 -4.975 19.773 1.00 92.06 74 ASN A CA 1
ATOM 620 C C . ASN A 1 74 ? -23.156 -3.611 19.083 1.00 92.06 74 ASN A C 1
ATOM 622 O O . ASN A 1 74 ? -24.225 -3.175 18.645 1.00 92.06 74 ASN A O 1
ATOM 626 N N . SER A 1 75 ? -21.993 -2.979 18.891 1.00 94.88 75 SER A N 1
ATOM 627 C CA . SER A 1 75 ? -21.888 -1.742 18.122 1.00 94.88 75 SER A CA 1
ATOM 628 C C . SER A 1 75 ? -20.568 -1.583 17.374 1.00 94.88 75 SER A C 1
ATOM 630 O O . SER A 1 75 ? -19.510 -2.012 17.832 1.00 94.88 75 SER A O 1
ATOM 632 N N . ILE A 1 76 ? -20.674 -0.939 16.212 1.00 96.56 76 ILE A N 1
ATOM 633 C CA . ILE A 1 76 ? -19.556 -0.452 15.411 1.00 96.56 76 ILE A CA 1
ATOM 634 C C . ILE A 1 76 ? -19.801 1.030 15.136 1.00 96.56 76 ILE A C 1
ATOM 636 O O . ILE A 1 76 ? -20.857 1.415 14.625 1.00 96.56 76 ILE A O 1
ATOM 640 N N . GLU A 1 77 ? -18.825 1.859 15.475 1.00 96.56 77 GLU A N 1
ATOM 641 C CA . GLU A 1 77 ? -18.820 3.292 15.207 1.00 96.56 77 GLU A CA 1
ATOM 642 C C . GLU A 1 77 ? -17.652 3.620 14.278 1.00 96.56 77 GLU A C 1
ATOM 644 O O . GLU A 1 77 ? -16.504 3.316 14.590 1.00 96.56 77 GLU A O 1
ATOM 649 N N . VAL A 1 78 ? -17.950 4.221 13.127 1.00 96.25 78 VAL A N 1
ATOM 650 C CA . VAL A 1 78 ? -16.946 4.677 12.164 1.00 96.25 78 VAL A CA 1
ATOM 651 C C . VAL A 1 78 ? -16.895 6.198 12.187 1.00 96.25 78 VAL A C 1
ATOM 653 O O . VAL A 1 78 ? -17.899 6.870 11.945 1.00 96.25 78 VAL A O 1
ATOM 656 N N . LEU A 1 79 ? -15.720 6.733 12.491 1.00 94.31 79 LEU A N 1
ATOM 657 C CA . LEU A 1 79 ? -15.421 8.156 12.520 1.00 94.31 79 LEU A CA 1
ATOM 658 C C . LEU A 1 79 ? -14.540 8.480 11.314 1.00 94.31 79 LEU A C 1
ATOM 660 O O . LEU A 1 79 ? -13.536 7.806 11.096 1.00 94.31 79 LEU A O 1
ATOM 664 N N . ALA A 1 80 ? -14.900 9.504 10.551 1.00 90.88 80 ALA A N 1
ATOM 665 C CA . ALA A 1 80 ? -14.118 10.003 9.429 1.00 90.88 80 ALA A CA 1
ATOM 666 C C . ALA A 1 80 ? -13.637 11.429 9.710 1.00 90.88 80 ALA A C 1
ATOM 668 O O . ALA A 1 80 ? -14.400 12.245 10.236 1.00 90.88 80 ALA A O 1
ATOM 669 N N . GLU A 1 81 ? -12.392 11.721 9.326 1.00 89.19 81 GLU A N 1
ATOM 670 C CA . GLU A 1 81 ? -11.762 13.048 9.420 1.00 89.19 81 GLU A CA 1
ATOM 671 C C . GLU A 1 81 ? -11.726 13.616 10.854 1.00 89.19 81 GLU A C 1
ATOM 673 O O . GLU A 1 81 ? -11.807 14.829 11.061 1.00 89.19 81 GLU A O 1
ATOM 678 N N . LYS A 1 82 ? -11.629 12.746 11.869 1.00 91.00 82 LYS A N 1
ATOM 679 C CA . LYS A 1 82 ? -11.676 13.155 13.278 1.00 91.00 82 LYS A CA 1
ATOM 680 C C . LYS A 1 82 ? -10.483 14.054 13.603 1.00 91.00 82 LYS A C 1
ATOM 682 O O . LYS A 1 82 ? -9.339 13.672 13.376 1.00 91.00 82 LYS A O 1
ATOM 687 N N . ILE A 1 83 ? -10.753 15.214 14.195 1.00 90.69 83 ILE A N 1
ATOM 688 C CA . ILE A 1 83 ? -9.710 16.106 14.705 1.00 90.69 83 ILE A CA 1
ATOM 689 C C . ILE A 1 83 ? -9.265 15.626 16.092 1.00 90.69 83 ILE A C 1
ATOM 691 O O . ILE A 1 83 ? -10.098 15.392 16.972 1.00 90.69 83 ILE A O 1
ATOM 695 N N . THR A 1 84 ? -7.961 15.438 16.268 1.00 91.06 84 THR A N 1
ATOM 696 C CA . THR A 1 84 ? -7.334 15.051 17.535 1.00 91.06 84 THR A CA 1
ATOM 697 C C . THR A 1 84 ? -7.161 16.252 18.458 1.00 91.06 84 THR A C 1
ATOM 699 O O . THR A 1 84 ? -7.345 17.403 18.055 1.00 91.06 84 THR A O 1
ATOM 702 N N . LYS A 1 85 ? -6.751 15.998 19.706 1.00 89.38 85 LYS A N 1
ATOM 703 C CA . LYS A 1 85 ? -6.450 17.061 20.674 1.00 89.38 85 LYS A CA 1
ATOM 704 C C . LYS A 1 85 ? -5.384 18.034 20.160 1.00 89.38 85 LYS A C 1
ATOM 706 O O . LYS A 1 85 ? -5.500 19.235 20.386 1.00 89.38 85 LYS A O 1
ATOM 711 N N . SER A 1 86 ? -4.377 17.535 19.442 1.00 88.25 86 SER A N 1
ATOM 712 C CA . SER A 1 86 ? -3.319 18.366 18.858 1.00 88.25 86 SER A CA 1
ATOM 713 C C . SER A 1 86 ? -3.703 19.074 17.548 1.00 88.25 86 SER A C 1
ATOM 715 O O . SER A 1 86 ? -2.860 19.731 16.939 1.00 88.25 86 SER A O 1
ATOM 717 N N . GLY A 1 87 ? -4.959 18.957 17.102 1.00 86.06 87 GLY A N 1
ATOM 718 C CA . GLY A 1 87 ? -5.458 19.591 15.878 1.00 86.06 87 GLY A CA 1
ATOM 719 C C . GLY A 1 87 ? -5.138 18.827 14.591 1.00 86.06 87 GLY A C 1
ATOM 720 O O . GLY A 1 87 ? -5.490 19.289 13.504 1.00 86.06 87 GLY A O 1
ATOM 721 N N . ASN A 1 88 ? -4.507 17.654 14.692 1.00 87.88 88 ASN A N 1
ATOM 722 C CA . ASN A 1 88 ? -4.285 16.779 13.548 1.00 87.88 88 ASN A CA 1
ATOM 723 C C . ASN A 1 88 ? -5.585 16.088 13.133 1.00 87.88 88 ASN A C 1
ATOM 725 O O . ASN A 1 88 ? -6.475 15.865 13.947 1.00 87.88 88 ASN A O 1
ATOM 729 N N . ARG A 1 89 ? -5.685 15.707 11.862 1.00 89.38 89 ARG A N 1
ATOM 730 C CA . ARG A 1 89 ? -6.847 14.997 11.331 1.00 89.38 89 ARG A CA 1
ATOM 731 C C . ARG A 1 89 ? -6.519 13.526 11.122 1.00 89.38 89 ARG A C 1
ATOM 733 O O . ARG A 1 89 ? -5.613 13.237 10.357 1.00 89.38 89 ARG A O 1
ATOM 740 N N . VAL A 1 90 ? -7.290 12.638 11.738 1.00 91.56 90 VAL A N 1
ATOM 741 C CA . VAL A 1 90 ? -7.252 11.192 11.483 1.00 91.56 90 VAL A CA 1
ATOM 742 C C . VAL A 1 90 ? -8.251 10.856 10.386 1.00 91.56 90 VAL A C 1
ATOM 744 O O . VAL A 1 90 ? -9.422 11.233 10.490 1.00 91.56 90 VAL A O 1
ATOM 747 N N . ASP A 1 91 ? -7.822 10.132 9.353 1.00 92.06 91 ASP A N 1
ATOM 748 C CA . ASP A 1 91 ? -8.689 9.855 8.205 1.00 92.06 91 ASP A CA 1
ATOM 749 C C . ASP A 1 91 ? -9.865 8.935 8.567 1.00 92.06 91 ASP A C 1
ATOM 751 O O . ASP A 1 91 ? -11.016 9.288 8.293 1.00 92.06 91 ASP A O 1
ATOM 755 N N . ILE A 1 92 ? -9.611 7.775 9.194 1.00 95.56 92 ILE A N 1
ATOM 756 C CA . ILE A 1 92 ? -10.667 6.827 9.597 1.00 95.56 92 ILE A CA 1
ATOM 757 C C . ILE A 1 92 ? -10.360 6.204 10.961 1.00 95.56 92 ILE A C 1
ATOM 759 O O . ILE A 1 92 ? -9.262 5.711 11.205 1.00 95.56 92 ILE A O 1
ATOM 763 N N . ILE A 1 93 ? -11.365 6.143 11.833 1.00 97.44 93 ILE A N 1
ATOM 764 C CA . ILE A 1 93 ? -11.329 5.381 13.084 1.00 97.44 93 ILE A CA 1
ATOM 765 C C . ILE A 1 93 ? -12.543 4.456 13.130 1.00 97.44 93 ILE A C 1
ATOM 767 O O . ILE A 1 93 ? -13.668 4.892 12.905 1.00 97.44 93 ILE A O 1
ATOM 771 N N . ILE A 1 94 ? -12.331 3.184 13.455 1.00 98.00 94 ILE A N 1
ATOM 772 C CA . ILE A 1 94 ? -13.390 2.179 13.592 1.00 98.00 94 ILE A CA 1
ATOM 773 C C . ILE A 1 94 ? -13.361 1.657 15.021 1.00 98.00 94 ILE A C 1
ATOM 775 O O . ILE A 1 94 ? -12.451 0.920 15.394 1.00 98.00 94 ILE A O 1
ATOM 779 N N . LYS A 1 95 ? -14.364 2.021 15.814 1.00 97.38 95 LYS A N 1
ATOM 780 C CA . LYS A 1 95 ? -14.550 1.561 17.191 1.00 97.38 95 LYS A CA 1
ATOM 781 C C . LYS A 1 95 ? -15.501 0.376 17.195 1.00 97.38 95 LYS A C 1
ATOM 783 O O . LYS A 1 95 ? -16.625 0.470 16.704 1.00 97.38 95 LYS A O 1
ATOM 788 N N . ILE A 1 96 ? -15.050 -0.735 17.755 1.00 96.31 96 ILE A N 1
ATOM 789 C CA . ILE A 1 96 ? -15.808 -1.973 17.903 1.00 96.31 96 ILE A CA 1
ATOM 790 C C . ILE A 1 96 ? -16.016 -2.200 19.395 1.00 96.31 96 ILE A C 1
ATOM 792 O O . ILE A 1 96 ? -15.044 -2.267 20.150 1.00 96.31 96 ILE A O 1
ATOM 796 N N . ASN A 1 97 ? -17.278 -2.341 19.801 1.00 93.75 97 ASN A N 1
ATOM 797 C CA . ASN A 1 97 ? -17.649 -2.660 21.175 1.00 93.75 97 ASN A CA 1
ATOM 798 C C . ASN A 1 97 ? -18.269 -4.051 21.264 1.00 93.75 97 ASN A C 1
ATOM 800 O O . ASN A 1 97 ? -19.106 -4.443 20.442 1.00 93.75 97 ASN A O 1
ATOM 804 N N . GLU A 1 98 ? -17.904 -4.763 22.321 1.00 91.56 98 GLU A N 1
ATOM 805 C CA . GLU A 1 98 ? -18.468 -6.057 22.691 1.00 91.56 98 GLU A CA 1
ATOM 806 C C . GLU A 1 98 ? -19.133 -5.902 24.055 1.00 91.56 98 GLU A C 1
ATOM 808 O O . GLU A 1 98 ? -18.547 -5.329 24.970 1.00 91.56 98 GLU A O 1
ATOM 813 N N . LYS A 1 99 ? -20.389 -6.349 24.188 1.00 85.62 99 LYS A N 1
ATOM 814 C CA . LYS A 1 99 ? -21.159 -6.246 25.449 1.00 85.62 99 LYS A CA 1
ATOM 815 C C . LYS A 1 99 ? -21.140 -4.844 26.089 1.00 85.62 99 LYS A C 1
ATOM 817 O O . LYS A 1 99 ? -21.170 -4.705 27.303 1.00 85.62 99 LYS A O 1
ATOM 822 N N . SER A 1 100 ? -21.129 -3.808 25.249 1.00 80.81 100 SER A N 1
ATOM 823 C CA . SER A 1 100 ? -21.160 -2.387 25.622 1.00 80.81 100 SER A CA 1
ATOM 824 C C . SER A 1 100 ? -19.876 -1.887 26.284 1.00 80.81 100 SER A C 1
ATOM 826 O O . SER A 1 100 ? -19.874 -0.797 26.845 1.00 80.81 100 SER A O 1
ATOM 828 N N . ALA A 1 101 ? -18.787 -2.647 26.162 1.00 89.44 101 ALA A N 1
ATOM 829 C CA . ALA A 1 101 ? -17.451 -2.239 26.553 1.00 89.44 101 ALA A CA 1
ATOM 830 C C . ALA A 1 101 ? -16.561 -2.005 25.313 1.00 89.44 101 ALA A C 1
ATOM 832 O O . ALA A 1 101 ? -16.719 -2.707 24.302 1.00 89.44 101 ALA A O 1
ATOM 833 N N . PRO A 1 102 ? -15.611 -1.055 25.393 1.00 93.44 102 PRO A N 1
ATOM 834 C CA . PRO A 1 102 ? -14.524 -0.908 24.430 1.00 93.44 102 PRO A CA 1
ATOM 835 C C . PRO A 1 102 ? -13.794 -2.230 24.177 1.00 93.44 102 PRO A C 1
ATOM 837 O O . PRO A 1 102 ? -13.290 -2.844 25.114 1.00 93.44 102 PRO A O 1
ATOM 840 N N . LEU A 1 103 ? -13.715 -2.667 22.915 1.00 93.88 103 LEU A N 1
ATOM 841 C CA . LEU A 1 103 ? -12.955 -3.865 22.537 1.00 93.88 103 LEU A CA 1
ATOM 842 C C . LEU A 1 103 ? -11.747 -3.498 21.671 1.00 93.88 103 LEU A C 1
ATOM 844 O O . LEU A 1 103 ? -10.597 -3.728 22.050 1.00 93.88 103 LEU A O 1
ATOM 848 N N . LEU A 1 104 ? -12.010 -2.941 20.488 1.00 95.44 104 LEU A N 1
ATOM 849 C CA . LEU A 1 104 ? -10.998 -2.726 19.456 1.00 95.44 104 LEU A CA 1
ATOM 850 C C . LEU A 1 104 ? -11.219 -1.401 18.728 1.00 95.44 104 LEU A C 1
ATOM 852 O O . LEU A 1 104 ? -12.344 -1.087 18.346 1.00 95.44 104 LEU A O 1
ATOM 856 N N . ALA A 1 105 ? -10.148 -0.646 18.519 1.00 96.38 105 ALA A N 1
ATOM 857 C CA . ALA A 1 105 ? -10.127 0.553 17.700 1.00 96.38 105 ALA A CA 1
ATOM 858 C C . ALA A 1 105 ? -9.139 0.357 16.547 1.00 96.38 105 ALA A C 1
ATOM 860 O O . ALA A 1 105 ? -7.951 0.152 16.778 1.00 96.38 105 ALA A O 1
ATOM 861 N N . ILE A 1 106 ? -9.622 0.417 15.309 1.00 97.06 106 ILE A N 1
ATOM 862 C CA . ILE A 1 106 ? -8.771 0.423 14.114 1.00 97.06 106 ILE A CA 1
ATOM 863 C C . ILE A 1 106 ? -8.578 1.879 13.705 1.00 97.06 106 ILE A C 1
ATOM 865 O O . ILE A 1 106 ? -9.564 2.577 13.474 1.00 97.06 106 ILE A O 1
ATOM 869 N N . ILE A 1 107 ? -7.332 2.332 13.634 1.00 96.69 107 ILE A N 1
ATOM 870 C CA . ILE A 1 107 ? -6.963 3.708 13.290 1.00 96.69 107 ILE A CA 1
ATOM 871 C C . ILE A 1 107 ? -6.273 3.648 11.934 1.00 96.69 107 ILE A C 1
ATOM 873 O O . ILE A 1 107 ? -5.234 3.008 11.819 1.00 96.69 107 ILE A O 1
ATOM 877 N N . ILE A 1 108 ? -6.862 4.258 10.908 1.00 95.44 108 ILE A N 1
ATOM 878 C CA . ILE A 1 108 ? -6.354 4.203 9.537 1.00 95.44 108 ILE A CA 1
ATOM 879 C C . ILE A 1 108 ? -5.899 5.597 9.116 1.00 95.44 108 ILE A C 1
ATOM 881 O O . ILE A 1 108 ? -6.716 6.514 9.040 1.00 95.44 108 ILE A O 1
ATOM 885 N N . GLU A 1 109 ? -4.616 5.707 8.789 1.00 93.19 109 GLU A N 1
ATOM 886 C CA . GLU A 1 109 ? -4.036 6.842 8.073 1.00 93.19 109 GLU A CA 1
ATOM 887 C C . GLU A 1 109 ? -3.884 6.447 6.601 1.00 93.19 109 GLU A C 1
ATOM 889 O O . GLU A 1 109 ? -3.188 5.478 6.274 1.00 93.19 109 GLU A O 1
ATOM 894 N N . ALA A 1 110 ? -4.584 7.134 5.700 1.00 89.75 110 ALA A N 1
ATOM 895 C CA . ALA A 1 110 ? -4.779 6.675 4.333 1.00 89.75 110 ALA A CA 1
ATOM 896 C C . ALA A 1 110 ? -4.303 7.706 3.311 1.00 89.75 110 ALA A C 1
ATOM 898 O O . ALA A 1 110 ? -4.818 8.812 3.218 1.00 89.75 110 ALA A O 1
ATOM 899 N N . LYS A 1 111 ? -3.370 7.302 2.449 1.00 86.75 111 LYS A N 1
ATOM 900 C CA . LYS A 1 111 ? -2.893 8.132 1.337 1.00 86.75 111 LYS A CA 1
ATOM 901 C C . LYS A 1 111 ? -3.479 7.661 0.022 1.00 86.75 111 LYS A C 1
ATOM 903 O O . LYS A 1 111 ? -3.667 6.463 -0.182 1.00 86.75 111 LYS A O 1
ATOM 908 N N . SER A 1 112 ? -3.771 8.592 -0.882 1.00 77.44 112 SER A N 1
ATOM 909 C CA . SER A 1 112 ? -4.449 8.276 -2.143 1.00 77.44 112 SER A CA 1
ATOM 910 C C . SER A 1 112 ? -3.748 7.170 -2.941 1.00 77.44 112 SER A C 1
ATOM 912 O O . SER A 1 112 ? -2.527 7.135 -3.057 1.00 77.44 112 SER A O 1
ATOM 914 N N . ILE A 1 113 ? -4.527 6.324 -3.624 1.00 70.81 113 ILE A N 1
ATOM 915 C CA . ILE A 1 113 ? -3.990 5.331 -4.575 1.00 70.81 113 ILE A CA 1
ATOM 916 C C . ILE A 1 113 ? -3.193 5.976 -5.729 1.00 70.81 113 ILE A C 1
ATOM 918 O O . ILE A 1 113 ? -2.418 5.306 -6.413 1.00 70.81 113 ILE A O 1
ATOM 922 N N . LYS A 1 114 ? -3.384 7.282 -5.972 1.00 67.81 114 LYS A N 1
ATOM 923 C CA . LYS A 1 114 ? -2.698 8.044 -7.025 1.00 67.81 114 LYS A CA 1
ATOM 924 C C . LYS A 1 114 ? -1.398 8.711 -6.543 1.00 67.81 114 LYS A C 1
ATOM 926 O O . LYS A 1 114 ? -0.572 9.064 -7.390 1.00 67.81 114 LYS A O 1
ATOM 931 N N . SER A 1 115 ? -1.183 8.882 -5.235 1.00 67.75 115 SER A N 1
ATOM 932 C CA . SER A 1 115 ? -0.014 9.595 -4.700 1.00 67.75 115 SER A CA 1
ATOM 933 C C . SER A 1 115 ? 1.185 8.664 -4.469 1.00 67.75 115 SER A C 1
ATOM 935 O O . SER A 1 115 ? 1.047 7.528 -4.020 1.00 67.75 115 SER A O 1
ATOM 937 N N . ASN A 1 116 ? 2.387 9.154 -4.793 1.00 64.94 116 ASN A N 1
ATOM 938 C CA . ASN A 1 116 ? 3.621 8.672 -4.168 1.00 64.94 116 ASN A CA 1
ATOM 939 C C . ASN A 1 116 ? 3.820 9.513 -2.908 1.00 64.94 116 ASN A C 1
ATOM 941 O O . ASN A 1 116 ? 3.740 10.741 -2.971 1.00 64.94 116 ASN A O 1
ATOM 945 N N . ILE A 1 117 ? 4.098 8.861 -1.793 1.00 71.75 117 ILE A N 1
ATOM 946 C CA . ILE A 1 117 ? 4.288 9.504 -0.496 1.00 71.75 117 ILE A CA 1
ATOM 947 C C . ILE A 1 117 ? 5.668 9.157 0.038 1.00 71.75 117 ILE A C 1
ATOM 949 O O . ILE A 1 117 ? 6.182 8.079 -0.260 1.00 71.75 117 ILE A O 1
ATOM 953 N N . LYS A 1 118 ? 6.243 10.054 0.839 1.00 75.12 118 LYS A N 1
ATOM 954 C CA . LYS A 1 118 ? 7.347 9.696 1.729 1.00 75.12 118 LYS A CA 1
ATOM 955 C C . LYS A 1 118 ? 6.740 9.020 2.948 1.00 75.12 118 LYS A C 1
ATOM 957 O O . LYS A 1 118 ? 5.998 9.660 3.693 1.00 75.12 118 LYS A O 1
ATOM 962 N N . TYR A 1 119 ? 6.993 7.733 3.112 1.00 73.81 119 TYR A N 1
ATOM 963 C CA . TYR A 1 119 ? 6.382 6.941 4.177 1.00 73.81 119 TYR A CA 1
ATOM 964 C C . TYR A 1 119 ? 6.921 7.342 5.558 1.00 73.81 119 TYR A C 1
ATOM 966 O O . TYR A 1 119 ? 6.161 7.360 6.522 1.00 73.81 119 TYR A O 1
ATOM 974 N N . SER A 1 120 ? 8.172 7.802 5.628 1.00 70.06 120 SER A N 1
ATOM 975 C CA . SER A 1 120 ? 8.805 8.442 6.792 1.00 70.06 120 SER A CA 1
ATOM 976 C C . SER A 1 120 ? 8.038 9.652 7.326 1.00 70.06 120 SER A C 1
ATOM 978 O O . SER A 1 120 ? 8.171 9.977 8.498 1.00 70.06 120 SER A O 1
ATOM 980 N N . ALA A 1 121 ? 7.204 10.308 6.513 1.00 78.12 121 ALA A N 1
ATOM 981 C CA . ALA A 1 121 ? 6.339 11.392 6.978 1.00 78.12 121 ALA A CA 1
ATOM 982 C C . ALA A 1 121 ? 4.998 10.892 7.549 1.00 78.12 121 ALA A C 1
ATOM 984 O O . ALA A 1 121 ? 4.328 11.633 8.264 1.00 78.12 121 ALA A O 1
ATOM 985 N N . VAL A 1 122 ? 4.595 9.657 7.232 1.00 82.50 122 VAL A N 1
ATOM 986 C CA . VAL A 1 122 ? 3.318 9.060 7.659 1.00 82.50 122 VAL A CA 1
ATOM 987 C C . VAL A 1 122 ? 3.465 8.297 8.973 1.00 82.50 122 VAL A C 1
ATOM 989 O O . VAL A 1 122 ? 2.559 8.355 9.801 1.00 82.50 122 VAL A O 1
ATOM 992 N N . ILE A 1 123 ? 4.609 7.640 9.202 1.00 84.75 123 ILE A N 1
ATOM 993 C CA . ILE A 1 123 ? 4.875 6.919 10.460 1.00 84.75 123 ILE A CA 1
ATOM 994 C C . ILE A 1 123 ? 4.702 7.830 11.691 1.00 84.75 123 ILE A C 1
ATOM 996 O O . ILE A 1 123 ? 3.897 7.488 12.557 1.00 84.75 123 ILE A O 1
ATOM 1000 N N . PRO A 1 124 ? 5.311 9.032 11.760 1.00 87.12 124 PRO A N 1
ATOM 1001 C CA . PRO A 1 124 ? 5.164 9.885 12.939 1.00 87.12 124 PRO A CA 1
ATOM 1002 C C . PRO A 1 124 ? 3.725 10.376 13.144 1.00 87.12 124 PRO A C 1
ATOM 1004 O O . PRO A 1 124 ? 3.312 10.634 14.271 1.00 87.12 124 PRO A O 1
ATOM 1007 N N . GLN A 1 125 ? 2.938 10.506 12.064 1.00 87.25 125 GLN A N 1
ATOM 1008 C CA . GLN A 1 125 ? 1.528 10.901 12.160 1.00 87.25 125 GLN A CA 1
ATOM 1009 C C . GLN A 1 125 ? 0.718 9.824 12.878 1.00 87.25 125 GLN A C 1
ATOM 1011 O O . GLN A 1 125 ? 0.001 10.136 13.829 1.00 87.25 125 GLN A O 1
ATOM 1016 N N . ILE A 1 126 ? 0.866 8.561 12.463 1.00 90.50 126 ILE A N 1
ATOM 1017 C CA . ILE A 1 126 ? 0.115 7.466 13.075 1.00 90.50 126 ILE A CA 1
ATOM 1018 C C . ILE A 1 126 ? 0.600 7.156 14.492 1.00 90.50 126 ILE A C 1
ATOM 1020 O O . ILE A 1 126 ? -0.229 6.895 15.358 1.00 90.50 126 ILE A O 1
ATOM 1024 N N . GLU A 1 127 ? 1.905 7.248 14.759 1.00 90.19 127 GLU A N 1
ATOM 1025 C CA . GLU A 1 127 ? 2.466 7.070 16.104 1.00 90.19 127 GLU A CA 1
ATOM 1026 C C . GLU A 1 127 ? 1.918 8.114 17.076 1.00 90.19 127 GLU A C 1
ATOM 1028 O O . GLU A 1 127 ? 1.469 7.761 18.168 1.00 90.19 127 GLU A O 1
ATOM 1033 N N . LYS A 1 128 ? 1.822 9.374 16.638 1.00 90.62 128 LYS A N 1
ATOM 1034 C CA . LYS A 1 128 ? 1.221 10.439 17.440 1.00 90.62 128 LYS A CA 1
ATOM 1035 C C . LYS A 1 128 ? -0.232 10.134 17.814 1.00 90.62 128 LYS A C 1
ATOM 1037 O O . LYS A 1 128 ? -0.626 10.356 18.952 1.00 90.62 128 LYS A O 1
ATOM 1042 N N . TYR A 1 129 ? -1.031 9.558 16.911 1.00 91.81 129 TYR A N 1
ATOM 1043 C CA . TYR A 1 129 ? -2.421 9.160 17.211 1.00 91.81 129 TYR A CA 1
ATOM 1044 C C . TYR A 1 129 ? -2.538 8.068 18.282 1.00 91.81 129 TYR A C 1
ATOM 1046 O O . TYR A 1 129 ? -3.606 7.889 18.878 1.00 91.81 129 TYR A O 1
ATOM 1054 N N . LEU A 1 130 ? -1.465 7.311 18.518 1.00 91.12 130 LEU A N 1
ATOM 1055 C CA . LEU A 1 130 ? -1.437 6.248 19.517 1.00 91.12 130 LEU A CA 1
ATOM 1056 C C . LEU A 1 130 ? -1.116 6.766 20.920 1.00 91.12 130 LEU A C 1
ATOM 1058 O O . LEU A 1 130 ? -1.485 6.079 21.883 1.00 91.12 130 LEU A O 1
ATOM 1062 N N . GLU A 1 131 ? -0.519 7.959 21.035 1.00 91.00 131 GLU A N 1
ATOM 1063 C CA . GLU A 1 131 ? -0.182 8.608 22.304 1.00 91.00 131 GLU A CA 1
ATOM 1064 C C . GLU A 1 131 ? -1.397 8.709 23.240 1.00 91.00 131 GLU A C 1
ATOM 1066 O O . GLU A 1 131 ? -2.561 8.843 22.831 1.00 91.00 131 GLU A O 1
ATOM 1071 N N . MET A 1 132 ? -1.134 8.595 24.542 1.00 87.62 132 MET A N 1
ATOM 1072 C CA . MET A 1 132 ? -2.182 8.632 25.556 1.00 87.62 132 MET A CA 1
ATOM 1073 C C . MET A 1 132 ? -2.865 10.006 25.565 1.00 87.62 132 MET A C 1
ATOM 1075 O O . MET A 1 132 ? -2.209 11.038 25.654 1.00 87.62 132 MET A O 1
ATOM 1079 N N . GLY A 1 133 ? -4.197 10.018 25.479 1.00 87.44 133 GLY A N 1
ATOM 1080 C CA . GLY A 1 133 ? -4.993 11.248 25.506 1.00 87.44 133 GLY A CA 1
ATOM 1081 C C . GLY A 1 133 ? -5.024 12.056 24.201 1.00 87.44 133 GLY A C 1
ATOM 1082 O O . GLY A 1 133 ? -5.760 13.041 24.143 1.00 87.44 133 GLY A O 1
ATOM 1083 N N . GLU A 1 134 ? -4.303 11.651 23.146 1.00 92.44 134 GLU A N 1
ATOM 1084 C CA . GLU A 1 134 ? -4.380 12.325 21.836 1.00 92.44 134 GLU A CA 1
ATOM 1085 C C . GLU A 1 134 ? -5.777 12.172 21.209 1.00 92.44 134 GLU A C 1
ATOM 1087 O O . GLU A 1 134 ? -6.324 13.101 20.604 1.00 92.44 134 GLU A O 1
ATOM 1092 N N . ILE A 1 135 ? -6.383 10.998 21.412 1.00 93.00 135 ILE A N 1
ATOM 1093 C CA . ILE A 1 135 ? -7.752 10.668 21.015 1.00 93.00 135 ILE A CA 1
ATOM 1094 C C . ILE A 1 135 ? -8.478 10.095 22.241 1.00 93.00 135 ILE A C 1
ATOM 1096 O O . ILE A 1 135 ? -8.467 8.887 22.478 1.00 93.00 135 ILE A O 1
ATOM 1100 N N . SER A 1 136 ? -9.070 10.975 23.051 1.00 89.19 136 SER A N 1
ATOM 1101 C CA . SER A 1 136 ? -9.638 10.628 24.366 1.00 89.19 136 SER A CA 1
ATOM 1102 C C . SER A 1 136 ? -10.765 9.591 24.310 1.00 89.19 136 SER A C 1
ATOM 1104 O O . SER A 1 136 ? -10.867 8.734 25.179 1.00 89.19 136 SER A O 1
ATOM 1106 N N . ASP A 1 137 ? -11.581 9.577 23.253 1.00 89.69 137 ASP A N 1
ATOM 1107 C CA . ASP A 1 137 ? -12.670 8.603 23.093 1.00 89.69 137 ASP A CA 1
ATOM 1108 C C . ASP A 1 137 ? -12.208 7.198 22.658 1.00 89.69 137 ASP A C 1
ATOM 1110 O O . ASP A 1 137 ? -13.053 6.335 22.390 1.00 89.69 137 ASP A O 1
ATOM 1114 N N . LEU A 1 138 ? -10.890 6.968 22.594 1.00 93.62 138 LEU A N 1
ATOM 1115 C CA . LEU A 1 138 ? -10.260 5.659 22.395 1.00 93.62 138 LEU A CA 1
ATOM 1116 C C . LEU A 1 138 ? -9.644 5.070 23.673 1.00 93.62 138 LEU A C 1
ATOM 1118 O O . LEU A 1 138 ? -9.005 4.016 23.609 1.00 93.62 138 LEU A O 1
ATOM 1122 N N . GLU A 1 139 ? -9.830 5.703 24.831 1.00 90.44 139 GLU A N 1
ATOM 1123 C CA . GLU A 1 139 ? -9.446 5.111 26.114 1.00 90.44 139 GLU A CA 1
ATOM 1124 C C . GLU A 1 139 ? -10.162 3.766 26.342 1.00 90.44 139 GLU A C 1
ATOM 1126 O O . GLU A 1 139 ? -11.340 3.594 26.025 1.00 90.44 139 GLU A O 1
ATOM 1131 N N . GLY A 1 140 ? -9.418 2.770 26.832 1.00 90.12 140 GLY A N 1
ATOM 1132 C CA . GLY A 1 140 ? -9.913 1.404 27.048 1.00 90.12 140 GLY A CA 1
ATOM 1133 C C . GLY A 1 140 ? -9.945 0.497 25.808 1.00 90.12 140 GLY A C 1
ATOM 1134 O O . GLY A 1 140 ? -10.090 -0.713 25.960 1.00 90.12 140 GLY A O 1
ATOM 1135 N N . TYR A 1 141 ? -9.756 1.020 24.591 1.00 93.81 141 TYR A N 1
ATOM 1136 C CA . TYR A 1 141 ? -9.695 0.186 23.384 1.00 93.81 141 TYR A CA 1
ATOM 1137 C C . TYR A 1 141 ? -8.302 -0.422 23.173 1.00 93.81 141 TYR A C 1
ATOM 1139 O O . TYR A 1 141 ? -7.276 0.245 23.328 1.00 93.81 141 TYR A O 1
ATOM 1147 N N . SER A 1 142 ? -8.251 -1.670 22.696 1.00 93.25 142 SER A N 1
ATOM 1148 C CA . SER A 1 142 ? -7.047 -2.171 22.020 1.00 93.25 142 SER A CA 1
ATOM 1149 C C . SER A 1 142 ? -6.926 -1.488 20.658 1.00 93.25 142 SER A C 1
ATOM 1151 O O . SER A 1 142 ? -7.874 -1.525 19.880 1.00 93.25 142 SER A O 1
ATOM 1153 N N . LYS A 1 143 ? -5.795 -0.841 20.366 1.00 93.75 143 LYS A N 1
ATOM 1154 C CA . LYS A 1 143 ? -5.607 -0.046 19.142 1.00 93.75 143 LYS A CA 1
ATOM 1155 C C . LYS A 1 143 ? -4.847 -0.847 18.082 1.00 93.75 143 LYS A C 1
ATOM 1157 O O . LYS A 1 143 ? -3.850 -1.487 18.402 1.00 93.75 143 LYS A O 1
ATOM 1162 N N . ILE A 1 144 ? -5.308 -0.790 16.836 1.00 94.56 144 ILE A N 1
ATOM 1163 C CA . ILE A 1 144 ? -4.607 -1.315 15.661 1.00 94.56 144 ILE A CA 1
ATOM 1164 C C . ILE A 1 144 ? -4.338 -0.145 14.711 1.00 94.56 144 ILE A C 1
ATOM 1166 O O . ILE A 1 144 ? -5.282 0.331 14.071 1.00 94.56 144 ILE A O 1
ATOM 1170 N N . PRO A 1 145 ? -3.088 0.332 14.622 1.00 94.88 145 PRO A N 1
ATOM 1171 C CA . PRO A 1 145 ? -2.696 1.336 13.646 1.00 94.88 145 PRO A CA 1
ATOM 1172 C C . PRO A 1 145 ? -2.511 0.701 12.263 1.00 94.88 145 PRO A C 1
ATOM 1174 O O . PRO A 1 145 ? -1.814 -0.300 12.101 1.00 94.88 145 PRO A O 1
ATOM 1177 N N . ILE A 1 146 ? -3.142 1.292 11.253 1.00 94.69 146 ILE A N 1
ATOM 1178 C CA . ILE A 1 146 ? -3.059 0.887 9.854 1.00 94.69 146 ILE A CA 1
ATOM 1179 C C . ILE A 1 146 ? -2.631 2.076 9.003 1.00 94.69 146 ILE A C 1
ATOM 1181 O O . ILE A 1 146 ? -3.256 3.133 9.027 1.00 94.69 146 ILE A O 1
ATOM 1185 N N . ILE A 1 147 ? -1.629 1.859 8.161 1.00 92.88 147 ILE A N 1
ATOM 1186 C CA . ILE A 1 147 ? -1.284 2.764 7.070 1.00 92.88 147 ILE A CA 1
ATOM 1187 C C . ILE A 1 147 ? -1.828 2.171 5.774 1.00 92.88 147 ILE A C 1
ATOM 1189 O O . ILE A 1 147 ? -1.429 1.075 5.380 1.00 92.88 147 ILE A O 1
ATOM 1193 N N . LEU A 1 148 ? -2.738 2.886 5.109 1.00 92.00 148 LEU A N 1
ATOM 1194 C CA . LEU A 1 148 ? -3.347 2.472 3.844 1.00 92.00 148 LEU A CA 1
ATOM 1195 C C . LEU A 1 148 ? -2.775 3.283 2.680 1.00 92.00 148 LEU A C 1
ATOM 1197 O O . LEU A 1 148 ? -3.004 4.484 2.571 1.00 92.00 148 LEU A O 1
ATOM 1201 N N . THR A 1 149 ? -2.022 2.639 1.793 1.00 88.31 149 THR A N 1
ATOM 1202 C CA . THR A 1 149 ? -1.262 3.351 0.749 1.00 88.31 149 THR A CA 1
ATOM 1203 C C . THR A 1 149 ? -1.266 2.602 -0.581 1.00 88.31 149 THR A C 1
ATOM 1205 O O . THR A 1 149 ? -1.936 1.585 -0.753 1.00 88.31 149 THR A O 1
ATOM 1208 N N . LYS A 1 150 ? -0.571 3.128 -1.592 1.00 81.69 150 LYS A N 1
ATOM 1209 C CA . LYS A 1 150 ? -0.504 2.503 -2.920 1.00 81.69 150 LYS A CA 1
ATOM 1210 C C . LYS A 1 150 ? 0.360 1.236 -2.944 1.00 81.69 150 LYS A C 1
ATOM 1212 O O . LYS A 1 150 ? -0.012 0.271 -3.609 1.00 81.69 150 LYS A O 1
ATOM 1217 N N . PHE A 1 151 ? 1.493 1.254 -2.244 1.00 82.12 151 PHE A N 1
ATOM 1218 C CA . PHE A 1 151 ? 2.476 0.167 -2.198 1.00 82.12 151 PHE A CA 1
ATOM 1219 C C . PHE A 1 151 ? 2.708 -0.297 -0.762 1.00 82.12 151 PHE A C 1
ATOM 1221 O O . PHE A 1 151 ? 2.448 0.453 0.178 1.00 82.12 151 PHE A O 1
ATOM 1228 N N . LYS A 1 152 ? 3.199 -1.526 -0.592 1.00 83.50 152 LYS A N 1
ATOM 1229 C CA . LYS A 1 152 ? 3.552 -2.060 0.726 1.00 83.50 152 LYS A CA 1
ATOM 1230 C C . LYS A 1 152 ? 4.726 -1.250 1.286 1.00 83.50 152 LYS A C 1
ATOM 1232 O O . LYS A 1 152 ? 5.699 -1.014 0.571 1.00 83.50 152 LYS A O 1
ATOM 1237 N N . SER A 1 153 ? 4.630 -0.828 2.543 1.00 80.12 153 SER A N 1
ATOM 1238 C CA . SER A 1 153 ? 5.699 -0.118 3.254 1.00 80.12 153 SER A CA 1
ATOM 1239 C C . SER A 1 153 ? 6.161 -0.923 4.450 1.00 80.12 153 SER A C 1
ATOM 1241 O O . SER A 1 153 ? 5.321 -1.432 5.187 1.00 80.12 153 SER A O 1
ATOM 1243 N N . MET A 1 154 ? 7.476 -0.982 4.647 1.00 79.56 154 MET A N 1
ATOM 1244 C CA . MET A 1 154 ? 8.107 -1.649 5.797 1.00 79.56 154 MET A CA 1
ATOM 1245 C C . MET A 1 154 ? 8.775 -0.682 6.773 1.00 79.56 154 MET A C 1
ATOM 1247 O O . MET A 1 154 ? 9.595 -1.086 7.594 1.00 79.56 154 MET A O 1
ATOM 1251 N N . LEU A 1 155 ? 8.424 0.600 6.680 1.00 68.81 155 LEU A N 1
ATOM 1252 C CA . LEU A 1 155 ? 8.866 1.623 7.622 1.00 68.81 155 LEU A CA 1
ATOM 1253 C C . LEU A 1 155 ? 8.017 1.608 8.905 1.00 68.81 155 LEU A C 1
ATOM 1255 O O . LEU A 1 155 ? 6.814 1.347 8.837 1.00 68.81 155 LEU A O 1
ATOM 1259 N N . GLY A 1 156 ? 8.616 2.009 10.029 1.00 71.00 156 GLY A N 1
ATOM 1260 C CA . GLY A 1 156 ? 7.936 2.210 11.321 1.00 71.00 156 GLY A CA 1
ATOM 1261 C C . GLY A 1 156 ? 7.928 0.977 12.226 1.00 71.00 156 GLY A C 1
ATOM 1262 O O . GLY A 1 156 ? 8.588 0.000 11.928 1.00 71.00 156 GLY A O 1
ATOM 1263 N N . SER A 1 157 ? 7.231 1.006 13.362 1.00 73.50 157 SER A N 1
ATOM 1264 C CA . SER A 1 157 ? 7.231 -0.126 14.309 1.00 73.50 157 SER A CA 1
ATOM 1265 C C . SER A 1 157 ? 6.472 -1.365 13.803 1.00 73.50 157 SER A C 1
ATOM 1267 O O . SER A 1 157 ? 5.541 -1.254 13.008 1.00 73.50 157 SER A O 1
ATOM 1269 N N . ASP A 1 158 ? 6.816 -2.549 14.330 1.00 71.31 158 ASP A N 1
ATOM 1270 C CA . ASP A 1 158 ? 6.179 -3.837 13.980 1.00 71.31 158 ASP A CA 1
ATOM 1271 C C . ASP A 1 158 ? 4.680 -3.898 14.331 1.00 71.31 158 ASP A C 1
ATOM 1273 O O . ASP A 1 158 ? 3.942 -4.749 13.831 1.00 71.31 158 ASP A O 1
ATOM 1277 N N . ASP A 1 159 ? 4.217 -2.991 15.194 1.00 84.62 159 ASP A N 1
ATOM 1278 C CA . ASP A 1 159 ? 2.807 -2.848 15.547 1.00 84.62 159 ASP A CA 1
ATOM 1279 C C . ASP A 1 159 ? 2.024 -2.004 14.515 1.00 84.62 159 ASP A C 1
ATOM 1281 O O . ASP A 1 159 ? 0.796 -2.009 14.527 1.00 84.62 159 ASP A O 1
ATOM 1285 N N . ILE A 1 160 ? 2.683 -1.314 13.574 1.00 89.88 160 ILE A N 1
ATOM 1286 C CA . ILE A 1 160 ? 2.011 -0.577 12.492 1.00 89.88 160 ILE A CA 1
ATOM 1287 C C . ILE A 1 160 ? 1.771 -1.486 11.291 1.00 89.88 160 ILE A C 1
ATOM 1289 O O . ILE A 1 160 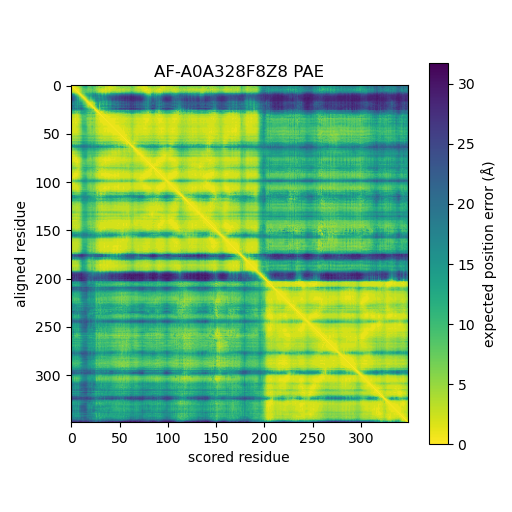? 2.687 -1.992 10.646 1.00 89.88 160 ILE A O 1
ATOM 1293 N N . ILE A 1 161 ? 0.502 -1.651 10.923 1.00 91.25 161 ILE A N 1
ATOM 1294 C CA . ILE A 1 161 ? 0.113 -2.530 9.823 1.00 91.25 161 ILE A CA 1
ATOM 1295 C C . ILE A 1 161 ? 0.119 -1.766 8.501 1.00 91.25 161 ILE A C 1
ATOM 1297 O O . ILE A 1 161 ? -0.648 -0.823 8.307 1.00 91.25 161 ILE A O 1
ATOM 1301 N N . SER A 1 162 ? 0.903 -2.241 7.532 1.00 90.75 162 SER A N 1
ATOM 1302 C CA . SER A 1 162 ? 0.842 -1.744 6.155 1.00 90.75 162 SER A CA 1
ATOM 1303 C C . SER A 1 162 ? -0.232 -2.471 5.334 1.00 90.75 162 SER A C 1
ATOM 1305 O O . SER A 1 162 ? -0.130 -3.667 5.023 1.00 90.75 162 SER A O 1
ATOM 1307 N N . LEU A 1 163 ? -1.275 -1.734 4.952 1.00 91.94 163 LEU A N 1
ATOM 1308 C CA . LEU A 1 163 ? -2.245 -2.138 3.939 1.00 91.94 163 LEU A CA 1
ATOM 1309 C C . LEU A 1 163 ? -2.040 -1.346 2.648 1.00 91.94 163 LEU A C 1
ATOM 1311 O O . LEU A 1 163 ? -1.662 -0.174 2.633 1.00 91.94 163 LEU A O 1
ATOM 1315 N N . THR A 1 164 ? -2.356 -1.997 1.540 1.00 89.50 164 THR A N 1
ATOM 1316 C CA . THR A 1 164 ? -2.421 -1.381 0.224 1.00 89.50 164 THR A CA 1
ATOM 1317 C C . THR A 1 164 ? -3.869 -1.208 -0.211 1.00 89.50 164 THR A C 1
ATOM 1319 O O . THR A 1 164 ? -4.755 -1.965 0.188 1.00 89.50 164 THR A O 1
ATOM 1322 N N . TRP A 1 165 ? -4.125 -0.264 -1.113 1.00 86.88 165 TRP A N 1
ATOM 1323 C CA . TRP A 1 165 ? -5.427 -0.179 -1.776 1.00 86.88 165 TRP A CA 1
ATOM 1324 C C . TRP A 1 165 ? -5.798 -1.464 -2.519 1.00 86.88 165 TRP A C 1
ATOM 1326 O O . TRP A 1 165 ? -6.982 -1.752 -2.656 1.00 86.88 165 TRP A O 1
ATOM 1336 N N . GLN A 1 166 ? -4.816 -2.262 -2.957 1.00 84.50 166 GLN A N 1
ATOM 1337 C CA . GLN A 1 166 ? -5.095 -3.566 -3.555 1.00 84.50 166 GLN A CA 1
ATOM 1338 C C . GLN A 1 166 ? -5.720 -4.530 -2.545 1.00 84.50 166 GLN A C 1
ATOM 1340 O O . GLN A 1 166 ? -6.687 -5.191 -2.899 1.00 84.50 166 GLN A O 1
ATOM 1345 N N . ASP A 1 167 ? -5.247 -4.556 -1.294 1.00 89.50 167 ASP A N 1
ATOM 1346 C CA . ASP A 1 167 ? -5.853 -5.388 -0.246 1.00 89.50 167 ASP A CA 1
ATOM 1347 C C . ASP A 1 167 ? -7.345 -5.050 -0.076 1.00 89.50 167 ASP A C 1
ATOM 1349 O O . ASP A 1 167 ? -8.195 -5.936 0.008 1.00 89.50 167 ASP A O 1
ATOM 1353 N N . ILE A 1 168 ? -7.677 -3.753 -0.083 1.00 90.69 168 ILE A N 1
ATOM 1354 C CA . ILE A 1 168 ? -9.059 -3.268 0.023 1.00 90.69 168 ILE A CA 1
ATOM 1355 C C . ILE A 1 168 ? -9.875 -3.645 -1.220 1.00 90.69 168 ILE A C 1
ATOM 1357 O O . ILE A 1 168 ? -10.992 -4.146 -1.093 1.00 90.69 168 ILE A O 1
ATOM 1361 N N . ILE A 1 169 ? -9.319 -3.452 -2.420 1.00 86.56 169 ILE A N 1
ATOM 1362 C CA . ILE A 1 169 ? -9.946 -3.832 -3.696 1.00 86.56 169 ILE A CA 1
ATOM 1363 C C . ILE A 1 169 ? -10.233 -5.336 -3.731 1.00 86.56 169 ILE A C 1
ATOM 1365 O O . ILE A 1 169 ? -11.317 -5.735 -4.158 1.00 86.56 169 ILE A O 1
ATOM 1369 N N . ASP A 1 170 ? -9.302 -6.163 -3.261 1.00 85.75 170 ASP A N 1
ATOM 1370 C CA . ASP A 1 170 ? -9.437 -7.616 -3.252 1.00 85.75 170 ASP A CA 1
ATOM 1371 C C . ASP A 1 170 ? -10.528 -8.061 -2.274 1.00 85.75 170 ASP A C 1
ATOM 1373 O O . ASP A 1 170 ? -11.366 -8.890 -2.636 1.00 85.75 170 ASP A O 1
ATOM 1377 N N . ILE A 1 171 ? -10.589 -7.465 -1.078 1.00 89.81 171 ILE A N 1
ATOM 1378 C CA . ILE A 1 171 ? -11.666 -7.710 -0.104 1.00 89.81 171 ILE A CA 1
ATOM 1379 C C . ILE A 1 171 ? -13.027 -7.333 -0.697 1.00 89.81 171 ILE A C 1
ATOM 1381 O O . ILE A 1 171 ? -13.953 -8.145 -0.689 1.00 89.81 171 ILE A O 1
ATOM 1385 N N . ILE A 1 172 ? -13.136 -6.133 -1.271 1.00 86.12 172 ILE A N 1
ATOM 1386 C CA . ILE A 1 172 ? -14.360 -5.650 -1.920 1.00 86.12 172 ILE A CA 1
ATOM 1387 C C . ILE A 1 172 ? -14.759 -6.584 -3.070 1.00 86.12 172 ILE A C 1
ATOM 1389 O O . ILE A 1 172 ? -15.929 -6.932 -3.206 1.00 86.12 172 ILE A O 1
ATOM 1393 N N . SER A 1 173 ? -13.793 -7.043 -3.871 1.00 82.75 173 SER A N 1
ATOM 1394 C CA . SER A 1 173 ? -14.050 -7.916 -5.020 1.00 82.75 173 SER A CA 1
ATOM 1395 C C . SER A 1 173 ? -14.592 -9.295 -4.643 1.00 82.75 173 SER A C 1
ATOM 1397 O O . SER A 1 173 ? -15.388 -9.844 -5.402 1.00 82.75 173 SER A O 1
ATOM 1399 N N . LYS A 1 174 ? -14.166 -9.832 -3.491 1.00 81.69 174 LYS A N 1
ATOM 1400 C CA . LYS A 1 174 ? -14.573 -11.141 -2.960 1.00 81.69 174 LYS A CA 1
ATOM 1401 C C . LYS A 1 174 ? -15.884 -11.079 -2.179 1.00 81.69 174 LYS A C 1
ATOM 1403 O O . LYS A 1 174 ? -16.528 -12.109 -1.994 1.00 81.69 174 LYS A O 1
ATOM 1408 N N . SER A 1 175 ? -16.283 -9.896 -1.706 1.00 73.75 175 SER A N 1
ATOM 1409 C CA . SER A 1 175 ? -17.597 -9.707 -1.095 1.00 73.75 175 SER A CA 1
ATOM 1410 C C . SER A 1 175 ? -18.677 -9.929 -2.165 1.00 73.75 175 SER A C 1
ATOM 1412 O O . SER A 1 175 ? -18.678 -9.290 -3.215 1.00 73.75 175 SER A O 1
ATOM 1414 N N . ASN A 1 176 ? -19.540 -10.919 -1.940 1.00 54.84 176 ASN A N 1
ATOM 1415 C CA . ASN A 1 176 ? -20.333 -11.626 -2.956 1.00 54.84 176 ASN A CA 1
ATOM 1416 C C . ASN A 1 176 ? -21.535 -10.836 -3.532 1.00 54.84 176 ASN A C 1
ATOM 1418 O O . ASN A 1 176 ? -22.562 -11.408 -3.876 1.00 54.84 176 ASN A O 1
ATOM 1422 N N . GLU A 1 177 ? -21.424 -9.515 -3.660 1.00 59.31 177 GLU A N 1
ATOM 1423 C CA . GLU A 1 177 ? -22.499 -8.633 -4.122 1.00 59.31 177 GLU A CA 1
ATOM 1424 C C . GLU A 1 177 ? -22.041 -7.754 -5.294 1.00 59.31 177 GLU A C 1
ATOM 1426 O O . GLU A 1 177 ? -22.163 -6.529 -5.263 1.00 59.31 177 GLU A O 1
ATOM 1431 N N . ARG A 1 178 ? -21.515 -8.353 -6.371 1.00 59.84 178 ARG A N 1
ATOM 1432 C CA . ARG A 1 178 ? -21.257 -7.625 -7.629 1.00 59.84 178 ARG A CA 1
ATOM 1433 C C . ARG A 1 178 ? -22.545 -7.407 -8.427 1.00 59.84 178 ARG A C 1
ATOM 1435 O O . ARG A 1 178 ? -22.633 -7.764 -9.598 1.00 59.84 178 ARG A O 1
ATOM 1442 N N . ASN A 1 179 ? -23.529 -6.757 -7.813 1.00 58.84 179 ASN A N 1
ATOM 1443 C CA . ASN A 1 179 ? -24.500 -5.995 -8.581 1.00 58.84 179 ASN A CA 1
ATOM 1444 C C . ASN A 1 179 ? -23.891 -4.606 -8.793 1.00 58.84 179 ASN A C 1
ATOM 1446 O O . ASN A 1 179 ? -23.704 -3.867 -7.831 1.00 58.84 179 ASN A O 1
ATOM 1450 N N . LYS A 1 180 ? -23.531 -4.256 -10.037 1.00 60.16 180 LYS A N 1
ATOM 1451 C CA . LYS A 1 180 ? -22.828 -2.994 -10.364 1.00 60.16 180 LYS A CA 1
ATOM 1452 C C . LYS A 1 180 ? -23.535 -1.743 -9.822 1.00 60.16 180 LYS A C 1
ATOM 1454 O O . LYS A 1 180 ? -22.892 -0.711 -9.667 1.00 60.16 180 LYS A O 1
ATOM 1459 N N . ASN A 1 181 ? -24.827 -1.856 -9.525 1.00 62.81 181 ASN A N 1
ATOM 1460 C CA . ASN A 1 181 ? -25.676 -0.753 -9.104 1.00 62.81 181 ASN A CA 1
ATOM 1461 C C . ASN A 1 181 ? -25.706 -0.522 -7.584 1.00 62.81 181 ASN A C 1
ATOM 1463 O O . ASN A 1 181 ? -26.228 0.507 -7.163 1.00 62.81 181 ASN A O 1
ATOM 1467 N N . ASN A 1 182 ? -25.153 -1.417 -6.754 1.00 75.25 182 ASN A N 1
ATOM 1468 C CA . ASN A 1 182 ? -25.071 -1.189 -5.306 1.00 75.25 182 ASN A CA 1
ATOM 1469 C C . ASN A 1 182 ? -23.843 -0.335 -4.921 1.00 75.25 182 ASN A C 1
ATOM 1471 O O . ASN A 1 182 ? -22.924 -0.128 -5.715 1.00 75.25 182 ASN A O 1
ATOM 1475 N N . LEU A 1 183 ? -23.816 0.161 -3.681 1.00 77.69 183 LEU A N 1
ATOM 1476 C CA . LEU A 1 183 ? -22.780 1.082 -3.198 1.00 77.69 183 LEU A CA 1
ATOM 1477 C C . LEU A 1 183 ? -21.361 0.476 -3.230 1.00 77.69 183 LEU A C 1
ATOM 1479 O O . LEU A 1 183 ? -20.414 1.170 -3.597 1.00 77.69 183 LEU A O 1
ATOM 1483 N N . ILE A 1 184 ? -21.210 -0.815 -2.904 1.00 80.50 184 ILE A N 1
ATOM 1484 C CA . ILE A 1 184 ? -19.933 -1.549 -3.020 1.00 80.50 184 ILE A CA 1
ATOM 1485 C C . ILE A 1 184 ? -19.439 -1.533 -4.472 1.00 80.50 184 ILE A C 1
ATOM 1487 O O . ILE A 1 184 ? -18.273 -1.224 -4.723 1.00 80.50 184 ILE A O 1
ATOM 1491 N N . GLY A 1 185 ? -20.320 -1.839 -5.428 1.00 77.50 185 GLY A N 1
ATOM 1492 C CA . GLY A 1 185 ? -20.014 -1.853 -6.856 1.00 77.50 185 GLY A CA 1
ATOM 1493 C C . GLY A 1 185 ? -19.624 -0.475 -7.391 1.00 77.50 185 GLY A C 1
ATOM 1494 O O . GLY A 1 185 ? -18.629 -0.361 -8.110 1.00 77.50 185 GLY A O 1
ATOM 1495 N N . GLN A 1 186 ? -20.350 0.573 -6.992 1.00 76.25 186 GLN A N 1
ATOM 1496 C CA . GLN A 1 186 ? -20.044 1.956 -7.371 1.00 76.25 186 GLN A CA 1
ATOM 1497 C C . GLN A 1 186 ? -18.697 2.420 -6.797 1.00 76.25 186 GLN A C 1
ATOM 1499 O O . GLN A 1 186 ? -17.868 2.964 -7.528 1.00 76.25 186 GLN A O 1
ATOM 1504 N N . TYR A 1 187 ? -18.422 2.141 -5.516 1.00 80.06 187 TYR A N 1
ATOM 1505 C CA . TYR A 1 187 ? -17.134 2.472 -4.903 1.00 80.06 187 TYR A CA 1
ATOM 1506 C C . TYR A 1 187 ? -15.980 1.694 -5.551 1.00 80.06 187 TYR A C 1
ATOM 1508 O O . TYR A 1 187 ? -14.936 2.276 -5.844 1.00 80.06 187 TYR A O 1
ATOM 1516 N N . TYR A 1 188 ? -16.180 0.405 -5.854 1.00 80.69 188 TYR A N 1
ATOM 1517 C CA . TYR A 1 188 ? -15.213 -0.405 -6.597 1.00 80.69 188 TYR A CA 1
ATOM 1518 C C . TYR A 1 188 ? -14.879 0.221 -7.957 1.00 80.69 188 TYR A C 1
ATOM 1520 O O . TYR A 1 188 ? -13.704 0.357 -8.299 1.00 80.69 188 TYR A O 1
ATOM 1528 N N . GLN A 1 189 ? -15.885 0.642 -8.730 1.00 75.81 189 GLN A N 1
ATOM 1529 C CA . GLN A 1 189 ? -15.674 1.306 -10.022 1.00 75.81 189 GLN A CA 1
ATOM 1530 C C . GLN A 1 189 ? -14.926 2.632 -9.874 1.00 75.81 189 GLN A C 1
ATOM 1532 O O . GLN A 1 189 ? -14.043 2.920 -10.679 1.00 75.81 189 GLN A O 1
ATOM 1537 N N . PHE A 1 190 ? -15.233 3.410 -8.837 1.00 76.56 190 PHE A N 1
ATOM 1538 C CA . PHE A 1 190 ? -14.555 4.668 -8.544 1.00 76.56 190 PHE A CA 1
ATOM 1539 C C . PHE A 1 190 ? -13.066 4.476 -8.225 1.00 76.56 190 PHE A C 1
ATOM 1541 O O . PHE A 1 190 ? -12.219 5.108 -8.857 1.00 76.56 190 PHE A O 1
ATOM 1548 N N . ILE A 1 191 ? -12.723 3.578 -7.294 1.00 75.38 191 ILE A N 1
ATOM 1549 C CA . ILE A 1 191 ? -11.322 3.367 -6.887 1.00 75.38 191 ILE A CA 1
ATOM 1550 C C . ILE A 1 191 ? -10.480 2.705 -7.984 1.00 75.38 191 ILE A C 1
ATOM 1552 O O . ILE A 1 191 ? -9.270 2.921 -8.041 1.00 75.38 191 ILE A O 1
ATOM 1556 N N . THR A 1 192 ? -11.111 1.918 -8.862 1.00 74.31 192 THR A N 1
ATOM 1557 C CA . THR A 1 192 ? -10.441 1.252 -9.991 1.00 74.31 192 THR A CA 1
ATOM 1558 C C . THR A 1 192 ? -10.456 2.071 -11.284 1.00 74.31 192 THR A C 1
ATOM 1560 O O . THR A 1 192 ? -9.683 1.774 -12.191 1.00 74.31 192 THR A O 1
ATOM 1563 N N . GLY A 1 193 ? -11.304 3.101 -11.386 1.00 69.06 193 GLY A N 1
ATOM 1564 C CA . GLY A 1 193 ? -11.453 3.936 -12.582 1.00 69.06 193 GLY A CA 1
ATOM 1565 C C . GLY A 1 193 ? -12.179 3.263 -13.755 1.00 69.06 193 GLY A C 1
ATOM 1566 O O . GLY A 1 193 ? -12.067 3.729 -14.885 1.00 69.06 193 GLY A O 1
ATOM 1567 N N . VAL A 1 194 ? -12.926 2.177 -13.521 1.00 60.94 194 VAL A N 1
ATOM 1568 C CA . VAL A 1 194 ? -13.489 1.315 -14.586 1.00 60.94 194 VAL A CA 1
ATOM 1569 C C . VAL A 1 194 ? -14.544 2.011 -15.469 1.00 60.94 194 VAL A C 1
ATOM 1571 O O . VAL A 1 194 ? -14.751 1.575 -16.599 1.00 60.94 194 VAL A O 1
ATOM 1574 N N . ASN A 1 195 ? -15.140 3.130 -15.038 1.00 45.88 195 ASN A N 1
ATOM 1575 C CA . ASN A 1 195 ? -16.115 3.874 -15.855 1.00 45.88 195 ASN A CA 1
ATOM 1576 C C . ASN A 1 195 ? -15.497 4.879 -16.849 1.00 45.88 195 ASN A C 1
ATOM 1578 O O . ASN A 1 195 ? -16.229 5.414 -17.673 1.00 45.88 195 ASN A O 1
ATOM 1582 N N . ASN A 1 196 ? -14.171 5.080 -16.855 1.00 43.56 196 ASN A N 1
ATOM 1583 C CA . ASN A 1 196 ? -13.479 5.918 -17.845 1.00 43.56 196 ASN A CA 1
ATOM 1584 C C . ASN A 1 196 ? -12.463 5.100 -18.656 1.00 43.56 196 ASN A C 1
ATOM 1586 O O . ASN A 1 196 ? -11.257 5.176 -18.437 1.00 43.56 196 ASN A O 1
ATOM 1590 N N . LYS A 1 197 ? -12.996 4.369 -19.644 1.00 33.75 197 LYS A N 1
ATOM 1591 C CA . LYS A 1 197 ? -12.291 3.529 -20.631 1.00 33.75 197 LYS A CA 1
ATOM 1592 C C . LYS A 1 197 ? -11.648 2.270 -20.037 1.00 33.75 197 LYS A C 1
ATOM 1594 O O . LYS A 1 197 ? -10.491 2.227 -19.628 1.00 33.75 197 LYS A O 1
ATOM 1599 N N . MET A 1 198 ? -12.410 1.184 -20.095 1.00 27.66 198 MET A N 1
ATOM 1600 C CA . MET A 1 198 ? -11.946 -0.180 -19.872 1.00 27.66 198 MET A CA 1
ATOM 1601 C C . MET A 1 198 ? -11.014 -0.623 -21.025 1.00 27.66 198 MET A C 1
ATOM 1603 O O . MET A 1 198 ? -11.403 -1.417 -21.872 1.00 27.66 198 MET A O 1
ATOM 1607 N N . HIS A 1 199 ? -9.759 -0.159 -21.060 1.00 36.72 199 HIS A N 1
ATOM 1608 C CA . HIS A 1 199 ? -8.707 -0.739 -21.917 1.00 36.72 199 HIS A CA 1
ATOM 1609 C C . HIS A 1 199 ? -8.156 -2.045 -21.308 1.00 36.72 199 HIS A C 1
ATOM 1611 O O . HIS A 1 199 ? -6.948 -2.267 -21.259 1.00 36.72 199 HIS A O 1
ATOM 1617 N N . TYR A 1 200 ? -9.028 -2.936 -20.813 1.00 37.97 200 TYR A N 1
ATOM 1618 C CA . TYR A 1 200 ? -8.615 -4.203 -20.177 1.00 37.97 200 TYR A CA 1
ATOM 1619 C C . TYR A 1 200 ? -7.819 -5.119 -21.128 1.00 37.97 200 TYR A C 1
ATOM 1621 O O . TYR A 1 200 ? -7.129 -6.029 -20.674 1.00 37.97 200 TYR A O 1
ATOM 1629 N N . TYR A 1 201 ? -7.873 -4.839 -22.434 1.00 34.62 201 TYR A N 1
ATOM 1630 C CA . TYR A 1 201 ? -7.172 -5.574 -23.486 1.00 34.62 201 TYR A CA 1
ATOM 1631 C C . TYR A 1 201 ? -5.875 -4.908 -23.972 1.00 34.62 201 TYR A C 1
ATOM 1633 O O . TYR A 1 201 ? -5.128 -5.518 -24.729 1.00 34.62 201 TYR A O 1
ATOM 1641 N N . GLU A 1 202 ? -5.529 -3.718 -23.475 1.00 48.72 202 GLU A N 1
ATOM 1642 C CA . GLU A 1 202 ? -4.243 -3.069 -23.754 1.00 48.72 202 GLU A CA 1
ATOM 1643 C C . GLU A 1 202 ? -3.551 -2.717 -22.435 1.00 48.72 202 GLU A C 1
ATOM 1645 O O . GLU A 1 202 ? -3.391 -1.551 -22.082 1.00 48.72 202 GLU A O 1
ATOM 1650 N N . LYS A 1 203 ? -3.153 -3.744 -21.668 1.00 68.81 203 LYS A N 1
ATOM 1651 C CA . LYS A 1 203 ? -2.346 -3.554 -20.451 1.00 68.81 203 LYS A CA 1
ATOM 1652 C C . LYS A 1 203 ? -1.129 -2.690 -20.800 1.00 68.81 203 LYS A C 1
ATOM 1654 O O . LYS A 1 203 ? -0.323 -3.067 -21.648 1.00 68.81 203 LYS A O 1
ATOM 1659 N N . GLU A 1 204 ? -1.010 -1.515 -20.186 1.00 83.50 204 GLU A N 1
ATOM 1660 C CA . GLU A 1 204 ? 0.180 -0.681 -20.340 1.00 83.50 204 GLU A CA 1
ATOM 1661 C C . GLU A 1 204 ? 1.395 -1.419 -19.748 1.00 83.50 204 GLU A C 1
ATOM 1663 O O . GLU A 1 204 ? 1.333 -1.989 -18.655 1.00 83.50 204 GLU A O 1
ATOM 1668 N N . VAL A 1 205 ? 2.505 -1.397 -20.478 1.00 89.06 205 VAL A N 1
ATOM 1669 C CA . VAL A 1 205 ? 3.818 -1.884 -20.062 1.00 89.06 205 VAL A CA 1
ATOM 1670 C C . VAL A 1 205 ? 4.649 -0.686 -19.632 1.00 89.06 205 VAL A C 1
ATOM 1672 O O . VAL A 1 205 ? 4.831 0.256 -20.409 1.00 89.06 205 VAL A O 1
ATOM 1675 N N . LEU A 1 206 ? 5.186 -0.730 -18.415 1.00 93.25 206 LEU A N 1
ATOM 1676 C CA . LEU A 1 206 ? 6.148 0.260 -17.947 1.00 93.25 206 LEU A CA 1
ATOM 1677 C C . LEU A 1 206 ? 7.504 0.024 -18.622 1.00 93.25 206 LEU A C 1
ATOM 1679 O O . LEU A 1 206 ? 8.092 -1.041 -18.496 1.00 93.25 206 LEU A O 1
ATOM 1683 N N . SER A 1 207 ? 8.033 1.024 -19.317 1.00 94.31 207 SER A N 1
ATOM 1684 C CA . SER A 1 207 ? 9.348 0.957 -19.954 1.00 94.31 207 SER A CA 1
ATOM 1685 C C . SER A 1 207 ? 10.324 1.922 -19.295 1.00 94.31 207 SER A C 1
ATOM 1687 O O . SER A 1 207 ? 10.106 3.141 -19.299 1.00 94.31 207 SER A O 1
ATOM 1689 N N . ILE A 1 208 ? 11.429 1.387 -18.776 1.00 94.00 208 ILE A N 1
ATOM 1690 C CA . ILE A 1 208 ? 12.448 2.128 -18.024 1.00 94.00 208 ILE A CA 1
ATOM 1691 C C . ILE A 1 208 ? 13.774 2.170 -18.796 1.00 94.00 208 ILE A C 1
ATOM 1693 O O . ILE A 1 208 ? 14.215 1.138 -19.298 1.00 94.00 208 ILE A O 1
ATOM 1697 N N . PRO A 1 209 ? 14.463 3.320 -18.875 1.00 90.81 209 PRO A N 1
ATOM 1698 C CA . PRO A 1 209 ? 15.861 3.350 -19.286 1.00 90.81 209 PRO A CA 1
ATOM 1699 C C . PRO A 1 209 ? 16.735 2.892 -18.110 1.00 90.81 209 PRO A C 1
ATOM 1701 O O . PRO A 1 209 ? 17.020 3.680 -17.215 1.00 90.81 209 PRO A O 1
ATOM 1704 N N . ALA A 1 210 ? 17.117 1.613 -18.079 1.00 78.00 210 ALA A N 1
ATOM 1705 C CA . ALA A 1 210 ? 17.854 1.044 -16.943 1.00 78.00 210 ALA A CA 1
ATOM 1706 C C . ALA A 1 210 ? 19.308 1.538 -16.861 1.00 78.00 210 ALA A C 1
ATOM 1708 O O . ALA A 1 210 ? 19.860 1.675 -15.775 1.00 78.00 210 ALA A O 1
ATOM 1709 N N . GLY A 1 211 ? 19.938 1.852 -17.999 1.00 81.62 211 GLY A N 1
ATOM 1710 C CA . GLY A 1 211 ? 21.323 2.329 -18.015 1.00 81.62 211 GLY A CA 1
ATOM 1711 C C . GLY A 1 211 ? 22.250 1.382 -17.245 1.00 81.62 211 GLY A C 1
ATOM 1712 O O . GLY A 1 211 ? 22.306 0.197 -17.552 1.00 81.62 211 GLY A O 1
ATOM 1713 N N . LYS A 1 212 ? 22.938 1.907 -16.224 1.00 78.00 212 LYS A N 1
ATOM 1714 C CA . LYS A 1 212 ? 23.899 1.155 -15.398 1.00 78.00 212 LYS A CA 1
ATOM 1715 C C . LYS A 1 212 ? 23.258 0.119 -14.465 1.00 78.00 212 LYS A C 1
ATOM 1717 O O . LYS A 1 212 ? 23.963 -0.757 -13.992 1.00 78.00 212 LYS A O 1
ATOM 1722 N N . THR A 1 213 ? 21.953 0.201 -14.190 1.00 81.25 213 THR A N 1
ATOM 1723 C CA . THR A 1 213 ? 21.277 -0.758 -13.296 1.00 81.25 213 THR A CA 1
ATOM 1724 C C . THR A 1 213 ? 20.727 -1.977 -14.035 1.00 81.25 213 THR A C 1
ATOM 1726 O O . THR A 1 213 ? 20.176 -2.872 -13.403 1.00 81.25 213 THR A O 1
ATOM 1729 N N . PHE A 1 214 ? 20.883 -2.046 -15.364 1.00 87.50 214 PHE A N 1
ATOM 1730 C CA . PHE A 1 214 ? 20.364 -3.152 -16.173 1.00 87.50 214 PHE A CA 1
ATOM 1731 C C . PHE A 1 214 ? 20.949 -4.508 -15.763 1.00 87.50 214 PHE A C 1
ATOM 1733 O O . PHE A 1 214 ? 20.195 -5.467 -15.624 1.00 87.50 214 PHE A O 1
ATOM 1740 N N . ASP A 1 215 ? 22.254 -4.574 -15.497 1.00 90.69 215 ASP A N 1
ATOM 1741 C CA . ASP A 1 215 ? 22.920 -5.829 -15.131 1.00 90.69 215 ASP A CA 1
ATOM 1742 C C . ASP A 1 215 ? 22.428 -6.351 -13.774 1.00 90.69 215 ASP A C 1
ATOM 1744 O O . ASP A 1 215 ? 22.158 -7.542 -13.625 1.00 90.69 215 ASP A O 1
ATOM 1748 N N . LEU A 1 216 ? 22.206 -5.453 -12.808 1.00 92.94 216 LEU A N 1
ATOM 1749 C CA . LEU A 1 216 ? 21.620 -5.800 -11.510 1.00 92.94 216 LEU A CA 1
ATOM 1750 C C . LEU A 1 216 ? 20.183 -6.312 -11.664 1.00 92.94 216 LEU A C 1
ATOM 1752 O O . LEU A 1 216 ? 19.806 -7.303 -11.039 1.00 92.94 216 LEU A O 1
ATOM 1756 N N . VAL A 1 217 ? 19.394 -5.681 -12.539 1.00 94.12 217 VAL A N 1
ATOM 1757 C CA . VAL A 1 217 ? 18.040 -6.141 -12.867 1.00 94.12 217 VAL A CA 1
ATOM 1758 C C . VAL A 1 217 ? 18.076 -7.521 -13.521 1.00 94.12 217 VAL A C 1
ATOM 1760 O O . VAL A 1 217 ? 17.278 -8.382 -13.161 1.00 94.12 217 VAL A O 1
ATOM 1763 N N . GLU A 1 218 ? 18.975 -7.777 -14.472 1.00 92.38 218 GLU A N 1
ATOM 1764 C CA . GLU A 1 218 ? 19.075 -9.099 -15.093 1.00 92.38 218 GLU A CA 1
ATOM 1765 C C . GLU A 1 218 ? 19.562 -10.163 -14.107 1.00 92.38 218 GLU A C 1
ATOM 1767 O O . GLU A 1 218 ? 19.049 -11.282 -14.147 1.00 92.38 218 GLU A O 1
ATOM 1772 N N . LYS A 1 219 ? 20.484 -9.823 -13.204 1.00 95.12 219 LYS A N 1
ATOM 1773 C CA . LYS A 1 219 ? 21.038 -10.745 -12.209 1.00 95.12 219 LYS A CA 1
ATOM 1774 C C . LYS A 1 219 ? 20.029 -11.103 -11.120 1.00 95.12 219 LYS A C 1
ATOM 1776 O O . LYS A 1 219 ? 19.774 -12.278 -10.883 1.00 95.12 219 LYS A O 1
ATOM 1781 N N . TYR A 1 220 ? 19.416 -10.100 -10.499 1.00 96.62 220 TYR A N 1
ATOM 1782 C CA . TYR A 1 220 ? 18.571 -10.285 -9.317 1.00 96.62 220 TYR A CA 1
ATOM 1783 C C . TYR A 1 220 ? 17.078 -10.247 -9.605 1.00 96.62 220 TYR A C 1
ATOM 1785 O O . TYR A 1 220 ? 16.281 -10.588 -8.735 1.00 96.62 220 TYR A O 1
ATOM 1793 N N . LYS A 1 221 ? 16.679 -9.839 -10.817 1.00 96.31 221 LYS A N 1
ATOM 1794 C CA . LYS A 1 221 ? 15.272 -9.599 -11.183 1.00 96.31 221 LYS A CA 1
ATOM 1795 C C . LYS A 1 221 ? 14.612 -8.595 -10.238 1.00 96.31 221 LYS A C 1
ATOM 1797 O O . LYS A 1 221 ? 13.455 -8.745 -9.853 1.00 96.31 221 LYS A O 1
ATOM 1802 N N . ILE A 1 222 ? 15.365 -7.565 -9.867 1.00 96.31 222 ILE A N 1
ATOM 1803 C CA . ILE A 1 222 ? 14.915 -6.483 -8.999 1.00 96.31 222 ILE A CA 1
ATOM 1804 C C . ILE A 1 222 ? 15.266 -5.172 -9.668 1.00 96.31 222 ILE A C 1
ATOM 1806 O O . ILE A 1 222 ? 16.402 -4.956 -10.080 1.00 96.31 222 ILE A O 1
ATOM 1810 N N . TYR A 1 223 ? 14.273 -4.299 -9.777 1.00 95.31 223 TYR A N 1
ATOM 1811 C CA . TYR A 1 223 ? 14.486 -2.931 -10.216 1.00 95.31 223 TYR A CA 1
ATOM 1812 C C . TYR A 1 223 ? 14.231 -1.968 -9.062 1.00 95.31 223 TYR A C 1
ATOM 1814 O O . TYR A 1 223 ? 13.144 -1.959 -8.484 1.00 95.31 223 TYR A O 1
ATOM 1822 N N . GLU A 1 224 ? 15.222 -1.139 -8.752 1.00 93.56 224 GLU A N 1
ATOM 1823 C CA . GLU A 1 224 ? 15.110 -0.076 -7.757 1.00 93.56 224 GLU A CA 1
ATOM 1824 C C . GLU A 1 224 ? 14.866 1.289 -8.412 1.00 93.56 224 GLU A C 1
ATOM 1826 O O . GLU A 1 224 ? 15.376 1.602 -9.493 1.00 93.56 224 GLU A O 1
ATOM 1831 N N . CYS A 1 225 ? 14.133 2.152 -7.717 1.00 91.81 225 CYS A N 1
ATOM 1832 C CA . CYS A 1 225 ? 14.139 3.581 -7.998 1.00 91.81 225 CYS A CA 1
ATOM 1833 C C . CYS A 1 225 ? 13.897 4.402 -6.723 1.00 91.81 225 CYS A C 1
ATOM 1835 O O . CYS A 1 225 ? 13.335 3.886 -5.754 1.00 91.81 225 CYS A O 1
ATOM 1837 N N . PRO A 1 226 ? 14.247 5.700 -6.705 1.00 90.62 226 PRO A N 1
ATOM 1838 C CA . PRO A 1 226 ? 13.892 6.583 -5.597 1.00 90.62 226 PRO A CA 1
ATOM 1839 C C . PRO A 1 226 ? 12.379 6.615 -5.332 1.00 90.62 226 PRO A C 1
ATOM 1841 O O . PRO A 1 226 ? 11.579 6.649 -6.272 1.00 90.62 226 PRO A O 1
ATOM 1844 N N . ASN A 1 227 ? 11.964 6.674 -4.063 1.00 88.88 227 ASN A N 1
ATOM 1845 C CA . ASN A 1 227 ? 10.558 6.867 -3.709 1.00 88.88 227 ASN A CA 1
ATOM 1846 C C . ASN A 1 227 ? 10.184 8.363 -3.674 1.00 88.88 227 ASN A C 1
ATOM 1848 O O . ASN A 1 227 ? 10.030 8.972 -2.619 1.00 88.88 227 ASN A O 1
ATOM 1852 N N . ASN A 1 228 ? 10.062 8.994 -4.846 1.00 85.69 228 ASN A N 1
ATOM 1853 C CA . ASN A 1 228 ? 9.632 10.394 -4.951 1.00 85.69 228 ASN A CA 1
ATOM 1854 C C . ASN A 1 228 ? 8.703 10.643 -6.154 1.00 85.69 228 ASN A C 1
ATOM 1856 O O . ASN A 1 228 ? 8.372 9.725 -6.911 1.00 85.69 228 ASN A O 1
ATOM 1860 N N . SER A 1 229 ? 8.228 11.880 -6.316 1.00 80.25 229 SER A N 1
ATOM 1861 C CA . SER A 1 229 ? 7.244 12.260 -7.342 1.00 80.25 229 SER A CA 1
ATOM 1862 C C . SER A 1 229 ? 7.725 12.024 -8.779 1.00 80.25 229 SER A C 1
ATOM 1864 O O . SER A 1 229 ? 6.914 11.651 -9.627 1.00 80.25 229 SER A O 1
ATOM 1866 N N . SER A 1 230 ? 9.030 12.137 -9.048 1.00 84.19 230 SER A N 1
ATOM 1867 C CA . SER A 1 230 ? 9.623 11.859 -10.365 1.00 84.19 230 SER A CA 1
ATOM 1868 C C . SER A 1 230 ? 9.517 10.386 -10.775 1.00 84.19 230 SER A C 1
ATOM 1870 O O . SER A 1 230 ? 9.621 10.072 -11.958 1.00 84.19 230 SER A O 1
ATOM 1872 N N . TYR A 1 231 ? 9.260 9.493 -9.815 1.00 85.12 231 TYR A N 1
ATOM 1873 C CA . TYR A 1 231 ? 9.136 8.044 -9.993 1.00 85.12 231 TYR A CA 1
ATOM 1874 C C . TYR A 1 231 ? 7.729 7.540 -9.596 1.00 85.12 231 TYR A C 1
ATOM 1876 O O . TYR A 1 231 ? 7.546 6.437 -9.056 1.00 85.12 231 TYR A O 1
ATOM 1884 N N . ASN A 1 232 ? 6.693 8.365 -9.816 1.00 80.88 232 ASN A N 1
ATOM 1885 C CA . ASN A 1 232 ? 5.289 7.990 -9.593 1.00 80.88 232 ASN A CA 1
ATOM 1886 C C . ASN A 1 232 ? 4.719 7.208 -10.771 1.00 80.88 232 ASN A C 1
ATOM 1888 O O . ASN A 1 232 ? 3.964 7.720 -11.599 1.00 80.88 232 ASN A O 1
ATOM 1892 N N . TYR A 1 233 ? 5.102 5.938 -10.845 1.00 85.44 233 TYR A N 1
ATOM 1893 C CA . TYR A 1 233 ? 4.620 5.056 -11.891 1.00 85.44 233 TYR A CA 1
ATOM 1894 C C . TYR A 1 233 ? 3.178 4.611 -11.624 1.00 85.44 233 TYR A C 1
ATOM 1896 O O . TYR A 1 233 ? 2.783 4.361 -10.480 1.00 85.44 233 TYR A O 1
ATOM 1904 N N . LYS A 1 234 ? 2.378 4.481 -12.685 1.00 77.06 234 LYS A N 1
ATOM 1905 C CA . LYS A 1 234 ? 1.108 3.760 -12.650 1.00 77.06 234 LYS A CA 1
ATOM 1906 C C . LYS A 1 234 ? 1.386 2.313 -12.245 1.00 77.06 234 LYS A C 1
ATOM 1908 O O . LYS A 1 234 ? 2.418 1.745 -12.607 1.00 77.06 234 LYS A O 1
ATOM 1913 N N . LYS A 1 235 ? 0.455 1.708 -11.507 1.00 73.56 235 LYS A N 1
ATOM 1914 C CA . LYS A 1 235 ? 0.530 0.274 -11.231 1.00 73.56 235 LYS A CA 1
ATOM 1915 C C . LYS A 1 235 ? 0.364 -0.463 -12.562 1.00 73.56 235 LYS A C 1
ATOM 1917 O O . LYS A 1 235 ? -0.647 -0.288 -13.234 1.00 73.56 235 LYS A O 1
ATOM 1922 N N . THR A 1 236 ? 1.369 -1.236 -12.945 1.00 78.44 236 THR A N 1
ATOM 1923 C CA . THR A 1 236 ? 1.394 -2.023 -14.184 1.00 78.44 236 THR A CA 1
ATOM 1924 C C . THR A 1 236 ? 1.728 -3.465 -13.844 1.00 78.44 236 THR A C 1
ATOM 1926 O O . THR A 1 236 ? 2.298 -3.742 -12.792 1.00 78.44 236 THR A O 1
ATOM 1929 N N . ILE A 1 237 ? 1.318 -4.387 -14.712 1.00 83.69 237 ILE A N 1
ATOM 1930 C CA . ILE A 1 237 ? 1.583 -5.823 -14.530 1.00 83.69 237 ILE A CA 1
ATOM 1931 C C . ILE A 1 237 ? 2.957 -6.188 -15.085 1.00 83.69 237 ILE A C 1
ATOM 1933 O O . ILE A 1 237 ? 3.609 -7.091 -14.572 1.00 83.69 237 ILE A O 1
ATOM 1937 N N . PHE A 1 238 ? 3.393 -5.480 -16.125 1.00 89.69 238 PHE A N 1
ATOM 1938 C CA . PHE A 1 238 ? 4.629 -5.776 -16.823 1.00 89.69 238 PHE A CA 1
ATOM 1939 C C . PHE A 1 238 ? 5.542 -4.561 -16.893 1.00 89.69 238 PHE A C 1
ATOM 1941 O O . PHE A 1 238 ? 5.089 -3.425 -17.073 1.00 89.69 238 PHE A O 1
ATOM 1948 N N . ILE A 1 239 ? 6.838 -4.840 -16.828 1.00 94.62 239 ILE A N 1
ATOM 1949 C CA . ILE A 1 239 ? 7.918 -3.877 -16.986 1.00 94.62 239 ILE A CA 1
ATOM 1950 C C . ILE A 1 239 ? 8.932 -4.383 -18.009 1.00 94.62 239 ILE A C 1
ATOM 1952 O O . ILE A 1 239 ? 9.177 -5.578 -18.149 1.00 94.62 239 ILE A O 1
ATOM 1956 N N . THR A 1 240 ? 9.525 -3.461 -18.751 1.00 95.44 240 THR A N 1
ATOM 1957 C CA . THR A 1 240 ? 10.587 -3.733 -19.714 1.00 95.44 240 THR A CA 1
ATOM 1958 C C . THR A 1 240 ? 11.669 -2.666 -19.599 1.00 95.44 240 THR A C 1
ATOM 1960 O O . THR A 1 240 ? 11.420 -1.545 -19.142 1.00 95.44 240 THR A O 1
ATOM 1963 N N . PHE A 1 241 ? 12.882 -3.007 -20.019 1.00 95.06 241 PHE A N 1
ATOM 1964 C CA . PHE A 1 241 ? 14.045 -2.147 -19.863 1.00 95.06 241 PHE A CA 1
ATOM 1965 C C . PHE A 1 241 ? 14.663 -1.835 -21.217 1.00 95.06 241 PHE A C 1
ATOM 1967 O O . PHE A 1 241 ? 14.866 -2.715 -22.055 1.00 95.06 241 PHE A O 1
ATOM 1974 N N . ARG A 1 242 ? 14.929 -0.549 -21.430 1.00 92.56 242 ARG A N 1
ATOM 1975 C CA . ARG A 1 242 ? 15.538 -0.019 -22.644 1.00 92.56 242 ARG A CA 1
ATOM 1976 C C . ARG A 1 242 ? 17.050 -0.038 -22.509 1.00 92.56 242 ARG A C 1
ATOM 1978 O O . ARG A 1 242 ? 17.592 0.588 -21.595 1.00 92.56 242 ARG A O 1
ATOM 1985 N N . ASN A 1 243 ? 17.707 -0.685 -23.464 1.00 88.31 243 ASN A N 1
ATOM 1986 C CA . ASN A 1 243 ? 19.159 -0.663 -23.573 1.00 88.31 243 ASN A CA 1
ATOM 1987 C C . ASN A 1 243 ? 19.674 0.726 -23.967 1.00 88.31 243 ASN A C 1
ATOM 1989 O O . ASN A 1 243 ? 18.988 1.517 -24.629 1.00 88.31 243 ASN A O 1
ATOM 1993 N N . THR A 1 244 ? 20.925 0.999 -23.605 1.00 82.81 244 THR A N 1
ATOM 1994 C CA . THR A 1 244 ? 21.685 2.134 -24.137 1.00 82.81 244 THR A CA 1
ATOM 1995 C C . THR A 1 244 ? 21.826 2.016 -25.664 1.00 82.81 244 THR A C 1
ATOM 1997 O O . THR A 1 244 ? 21.678 0.938 -26.237 1.00 82.81 244 THR A O 1
ATOM 2000 N N . GLY A 1 245 ? 22.043 3.140 -26.357 1.00 77.00 245 GLY A N 1
ATOM 2001 C CA . GLY A 1 245 ? 22.309 3.114 -27.804 1.00 77.00 245 GLY A CA 1
ATOM 2002 C C . GLY A 1 245 ? 21.104 2.788 -28.700 1.00 77.00 245 GLY A C 1
ATOM 2003 O O . GLY A 1 245 ? 21.262 2.146 -29.731 1.00 77.00 245 GLY A O 1
ATOM 2004 N N . GLY A 1 246 ? 19.892 3.222 -28.332 1.00 80.75 246 GLY A N 1
ATOM 2005 C CA . GLY A 1 246 ? 18.716 3.139 -29.218 1.00 80.75 246 GLY A CA 1
ATOM 2006 C C . GLY A 1 246 ? 17.436 2.638 -28.558 1.00 80.75 246 GLY A C 1
ATOM 2007 O O . GLY A 1 246 ? 16.381 2.658 -29.186 1.00 80.75 246 GLY A O 1
ATOM 2008 N N . GLY A 1 247 ? 17.502 2.228 -27.289 1.00 89.25 247 GLY A N 1
ATOM 2009 C CA . GLY A 1 247 ? 16.322 1.927 -26.485 1.00 89.25 247 GLY A CA 1
ATOM 2010 C C . GLY A 1 247 ? 15.636 0.604 -26.815 1.00 89.25 247 GLY A C 1
ATOM 2011 O O . GLY A 1 247 ? 14.462 0.442 -26.489 1.00 89.25 247 GLY A O 1
ATOM 2012 N N . VAL A 1 248 ? 16.354 -0.322 -27.460 1.00 93.56 248 VAL A N 1
ATOM 2013 C CA . VAL A 1 248 ? 15.858 -1.673 -27.745 1.00 93.56 248 VAL A CA 1
ATOM 2014 C C . VAL A 1 248 ? 15.506 -2.371 -26.439 1.00 93.56 248 VAL A C 1
ATOM 2016 O O . VAL A 1 248 ? 16.305 -2.397 -25.500 1.00 93.56 248 VAL A O 1
ATOM 2019 N N . MET A 1 249 ? 14.311 -2.941 -26.408 1.00 94.44 249 MET A N 1
ATOM 2020 C CA . MET A 1 249 ? 13.778 -3.724 -25.305 1.00 94.44 249 MET A CA 1
ATOM 2021 C C . MET A 1 249 ? 13.872 -5.201 -25.675 1.00 94.44 249 MET A C 1
ATOM 2023 O O . MET A 1 249 ? 13.389 -5.615 -26.727 1.00 94.44 249 MET A O 1
ATOM 2027 N N . LYS A 1 250 ? 14.541 -5.988 -24.828 1.00 94.12 250 LYS A N 1
ATOM 2028 C CA . LYS A 1 250 ? 14.793 -7.417 -25.086 1.00 94.12 250 LYS A CA 1
ATOM 2029 C C . LYS A 1 250 ? 13.784 -8.335 -24.409 1.00 94.12 250 LYS A C 1
ATOM 2031 O O . LYS A 1 250 ? 13.424 -9.355 -24.974 1.00 94.12 250 LYS A O 1
ATOM 2036 N N . LYS A 1 251 ? 13.362 -7.981 -23.198 1.00 95.38 251 LYS A N 1
ATOM 2037 C CA . LYS A 1 251 ? 12.552 -8.833 -22.326 1.00 95.38 251 LYS A CA 1
ATOM 2038 C C . LYS A 1 251 ? 11.401 -8.043 -21.731 1.00 95.38 251 LYS A C 1
ATOM 2040 O O . LYS A 1 251 ? 11.519 -6.836 -21.494 1.00 95.38 251 LYS A O 1
ATOM 2045 N N . LEU A 1 252 ? 10.310 -8.739 -21.465 1.00 93.94 252 LEU A N 1
ATOM 2046 C CA . LEU A 1 252 ? 9.176 -8.259 -20.700 1.00 93.94 252 LEU A CA 1
ATOM 2047 C C . LEU A 1 252 ? 9.083 -9.083 -19.420 1.00 93.94 252 LEU A C 1
ATOM 2049 O O . LEU A 1 252 ? 8.980 -10.304 -19.471 1.00 93.94 252 LEU A O 1
ATOM 2053 N N . TYR A 1 253 ? 9.123 -8.405 -18.284 1.00 94.81 253 TYR A N 1
ATOM 2054 C CA . TYR A 1 253 ? 9.101 -9.014 -16.963 1.00 94.81 253 TYR A CA 1
ATOM 2055 C C . TYR A 1 253 ? 7.745 -8.780 -16.313 1.00 94.81 253 TYR A C 1
ATOM 2057 O O . TYR A 1 253 ? 7.244 -7.650 -16.326 1.00 94.81 253 TYR A O 1
ATOM 2065 N N . LYS A 1 254 ? 7.161 -9.811 -15.703 1.00 88.44 254 LYS A N 1
ATOM 2066 C CA . LYS A 1 254 ? 6.033 -9.630 -14.786 1.00 88.44 254 LYS A CA 1
ATOM 2067 C C . LYS A 1 254 ? 6.518 -9.014 -13.474 1.00 88.44 254 LYS A C 1
ATOM 2069 O O . LYS A 1 254 ? 7.518 -9.457 -12.914 1.00 88.44 254 LYS A O 1
ATOM 2074 N N . ILE A 1 255 ? 5.804 -8.004 -12.983 1.00 89.00 255 ILE A N 1
ATOM 2075 C CA . ILE A 1 255 ? 5.994 -7.456 -11.637 1.00 89.00 255 ILE A CA 1
ATOM 2076 C C . ILE A 1 255 ? 5.186 -8.321 -10.669 1.00 89.00 255 ILE A C 1
ATOM 2078 O O . ILE A 1 255 ? 3.968 -8.436 -10.811 1.00 89.00 255 ILE A O 1
ATOM 2082 N N . GLU A 1 256 ? 5.859 -8.920 -9.693 1.00 87.38 256 GLU A N 1
ATOM 2083 C CA . GLU A 1 256 ? 5.232 -9.747 -8.660 1.00 87.38 256 GLU A CA 1
ATOM 2084 C C . GLU A 1 256 ? 4.859 -8.926 -7.430 1.00 87.38 256 GLU A C 1
ATOM 2086 O O . GLU A 1 256 ? 3.758 -9.083 -6.908 1.00 87.38 256 GLU A O 1
ATOM 2091 N N . ASP A 1 257 ? 5.747 -8.030 -6.998 1.00 87.81 257 ASP A N 1
ATOM 2092 C CA . ASP A 1 257 ? 5.490 -7.141 -5.867 1.00 87.81 257 ASP A CA 1
ATOM 2093 C C . ASP A 1 257 ? 6.230 -5.804 -6.016 1.00 87.81 257 ASP A C 1
ATOM 2095 O O . ASP A 1 257 ? 7.178 -5.670 -6.796 1.00 87.81 257 ASP A O 1
ATOM 2099 N N . ILE A 1 258 ? 5.770 -4.795 -5.276 1.00 90.06 258 ILE A N 1
ATOM 2100 C CA . ILE A 1 258 ? 6.410 -3.487 -5.163 1.00 90.06 258 ILE A CA 1
ATOM 2101 C C . ILE A 1 258 ? 6.481 -3.114 -3.683 1.00 90.06 258 ILE A C 1
ATOM 2103 O O . ILE A 1 258 ? 5.458 -2.815 -3.060 1.00 90.06 258 ILE A O 1
ATOM 2107 N N . ILE A 1 259 ? 7.701 -3.074 -3.150 1.00 91.75 259 ILE A N 1
ATOM 2108 C CA . ILE A 1 259 ? 7.974 -2.824 -1.732 1.00 91.75 259 ILE A CA 1
ATOM 2109 C C . ILE A 1 259 ? 8.717 -1.496 -1.590 1.00 91.75 259 ILE A C 1
ATOM 2111 O O . ILE A 1 259 ? 9.611 -1.184 -2.379 1.00 91.75 259 ILE A O 1
ATOM 2115 N N . VAL A 1 260 ? 8.341 -0.699 -0.592 1.00 91.50 260 VAL A N 1
ATOM 2116 C CA . VAL A 1 260 ? 9.017 0.554 -0.243 1.00 91.50 260 VAL A CA 1
ATOM 2117 C C . VAL A 1 260 ? 9.624 0.439 1.149 1.00 91.50 260 VAL A C 1
ATOM 2119 O O . VAL A 1 260 ? 8.922 0.117 2.110 1.00 91.50 260 VAL A O 1
ATOM 2122 N N . PHE A 1 261 ? 10.924 0.705 1.250 1.00 92.25 261 PHE A N 1
ATOM 2123 C CA . PHE A 1 261 ? 11.654 0.737 2.516 1.00 92.25 261 PHE A CA 1
ATOM 2124 C C . PHE A 1 261 ? 12.969 1.518 2.375 1.00 92.25 261 PHE A C 1
ATOM 2126 O O . PHE A 1 261 ? 13.351 1.894 1.260 1.00 92.25 261 PHE A O 1
ATOM 2133 N N . ASN A 1 262 ? 13.652 1.786 3.489 1.00 91.50 262 ASN A N 1
ATOM 2134 C CA . ASN A 1 262 ? 15.002 2.335 3.473 1.00 91.50 262 ASN A CA 1
ATOM 2135 C C . ASN A 1 262 ? 16.024 1.186 3.572 1.00 91.50 262 ASN A C 1
ATOM 2137 O O . ASN A 1 262 ? 16.124 0.544 4.615 1.00 91.50 262 ASN A O 1
ATOM 2141 N N . PRO A 1 263 ? 16.794 0.903 2.508 1.00 91.69 263 PRO A N 1
ATOM 2142 C CA . PRO A 1 263 ? 17.690 -0.248 2.486 1.00 91.69 263 PRO A CA 1
ATOM 2143 C C . PRO A 1 263 ? 18.962 -0.085 3.325 1.00 91.69 263 PRO A C 1
ATOM 2145 O O . PRO A 1 263 ? 19.642 -1.078 3.567 1.00 91.69 263 PRO A O 1
ATOM 2148 N N . ALA A 1 264 ? 19.287 1.135 3.765 1.00 90.50 264 ALA A N 1
ATOM 2149 C CA . ALA A 1 264 ? 20.387 1.380 4.697 1.00 90.50 264 ALA A CA 1
ATOM 2150 C C . ALA A 1 264 ? 19.967 1.167 6.167 1.00 90.50 264 ALA A C 1
ATOM 2152 O O . ALA A 1 264 ? 20.823 1.051 7.041 1.00 90.50 264 ALA A O 1
ATOM 2153 N N . GLU A 1 265 ? 18.661 1.086 6.454 1.00 88.94 265 GLU A N 1
ATOM 2154 C CA . GLU A 1 265 ? 18.140 0.860 7.804 1.00 88.94 265 GLU A CA 1
ATOM 2155 C C . GLU A 1 265 ? 17.925 -0.627 8.049 1.00 88.94 265 GLU A C 1
ATOM 2157 O O . GLU A 1 265 ? 17.000 -1.243 7.513 1.00 88.94 265 GLU A O 1
ATOM 2162 N N . LYS A 1 266 ? 18.757 -1.210 8.917 1.00 87.06 266 LYS A N 1
ATOM 2163 C CA . LYS A 1 266 ? 18.690 -2.643 9.229 1.00 87.06 266 LYS A CA 1
ATOM 2164 C C . LYS A 1 266 ? 17.299 -3.070 9.707 1.00 87.06 266 LYS A C 1
ATOM 2166 O O . LYS A 1 266 ? 16.810 -4.107 9.283 1.00 87.06 266 LYS A O 1
ATOM 2171 N N . SER A 1 267 ? 16.648 -2.256 10.540 1.00 86.19 267 SER A N 1
ATOM 2172 C CA . SER A 1 267 ? 15.318 -2.588 11.065 1.00 86.19 267 SER A CA 1
ATOM 2173 C C . SER A 1 267 ? 14.242 -2.666 9.975 1.00 86.19 267 SER A C 1
ATOM 2175 O O . SER A 1 267 ? 13.375 -3.532 10.032 1.00 86.19 267 SER A O 1
ATOM 217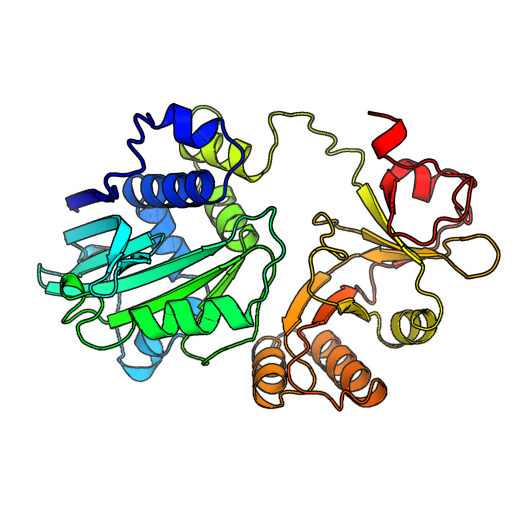7 N N . ASP A 1 268 ? 14.322 -1.819 8.947 1.00 87.38 268 ASP A N 1
ATOM 2178 C CA . ASP A 1 268 ? 13.403 -1.874 7.811 1.00 87.38 268 ASP A CA 1
ATOM 2179 C C . ASP A 1 268 ? 13.674 -3.113 6.953 1.00 87.38 268 ASP A C 1
ATOM 2181 O O . ASP A 1 268 ? 12.736 -3.787 6.525 1.00 87.38 268 ASP A O 1
ATOM 2185 N N . LEU A 1 269 ? 14.954 -3.434 6.727 1.00 87.94 269 LEU A N 1
ATOM 2186 C CA . LEU A 1 269 ? 15.355 -4.641 6.010 1.00 87.94 269 LEU A CA 1
ATOM 2187 C C . LEU A 1 269 ? 14.853 -5.900 6.729 1.00 87.94 269 LEU A C 1
ATOM 2189 O O . LEU A 1 269 ? 14.220 -6.739 6.091 1.00 87.94 269 LEU A O 1
ATOM 2193 N N . ASP A 1 270 ? 15.069 -6.005 8.040 1.00 87.75 270 ASP A N 1
ATOM 2194 C CA . ASP A 1 270 ? 14.618 -7.135 8.859 1.00 87.75 270 ASP A CA 1
ATOM 2195 C C . ASP A 1 270 ? 13.088 -7.318 8.740 1.00 87.75 270 ASP A C 1
ATOM 2197 O O . ASP A 1 270 ? 12.618 -8.418 8.442 1.00 87.75 270 ASP A O 1
ATOM 2201 N N . ARG A 1 271 ? 12.299 -6.231 8.799 1.00 85.94 271 ARG A N 1
ATOM 2202 C CA . ARG A 1 271 ? 10.836 -6.289 8.586 1.00 85.94 271 ARG A CA 1
ATOM 2203 C C . ARG A 1 271 ? 10.440 -6.774 7.197 1.00 85.94 271 ARG A C 1
ATOM 2205 O O . ARG A 1 271 ? 9.491 -7.552 7.065 1.00 85.94 271 ARG A O 1
ATOM 2212 N N . VAL A 1 272 ? 11.138 -6.335 6.145 1.00 87.94 272 VAL A N 1
ATOM 2213 C CA . VAL A 1 272 ? 10.902 -6.859 4.790 1.00 87.94 272 VAL A CA 1
ATOM 2214 C C . VAL A 1 272 ? 11.124 -8.372 4.789 1.00 87.94 272 VAL A C 1
ATOM 2216 O O . VAL A 1 272 ? 10.254 -9.113 4.326 1.00 87.94 272 VAL A O 1
ATOM 2219 N N . MET A 1 273 ? 12.248 -8.821 5.351 1.00 88.56 273 MET A N 1
ATOM 2220 C CA . MET A 1 273 ? 12.660 -10.224 5.381 1.00 88.56 273 MET A CA 1
ATOM 2221 C C . MET A 1 273 ? 11.698 -11.120 6.156 1.00 88.56 273 MET A C 1
ATOM 2223 O O . MET A 1 273 ? 11.419 -12.240 5.714 1.00 88.56 273 MET A O 1
ATOM 2227 N N . ASP A 1 274 ? 11.168 -10.636 7.270 1.00 84.06 274 ASP A N 1
ATOM 2228 C CA . ASP A 1 274 ? 10.190 -11.357 8.085 1.00 84.06 274 ASP A CA 1
ATOM 2229 C C . ASP A 1 274 ? 8.806 -11.389 7.433 1.00 84.06 274 ASP A C 1
ATOM 2231 O O . ASP A 1 274 ? 8.021 -12.309 7.655 1.00 84.06 274 ASP A O 1
ATOM 2235 N N . SER A 1 275 ? 8.502 -10.427 6.560 1.00 80.69 275 SER A N 1
ATOM 2236 C CA . SER A 1 275 ? 7.234 -10.407 5.827 1.00 80.69 275 SER A CA 1
ATOM 2237 C C . SER A 1 275 ? 7.173 -11.375 4.637 1.00 80.69 275 SER A C 1
ATOM 2239 O O . SER A 1 275 ? 6.087 -11.578 4.094 1.00 80.69 275 SER A O 1
ATOM 2241 N N . MET A 1 276 ? 8.317 -11.924 4.208 1.00 82.31 276 MET A N 1
ATOM 2242 C CA . MET A 1 276 ? 8.477 -12.751 2.999 1.00 82.31 276 MET A CA 1
ATOM 2243 C C . MET A 1 276 ? 8.747 -14.232 3.326 1.00 82.31 276 MET A C 1
ATOM 2245 O O . MET A 1 276 ? 9.447 -14.918 2.583 1.00 82.31 276 MET A O 1
ATOM 2249 N N . THR A 1 277 ? 8.222 -14.741 4.444 1.00 72.44 277 THR A N 1
ATOM 2250 C CA . THR A 1 277 ? 8.499 -16.102 4.951 1.00 72.44 277 THR A CA 1
ATOM 2251 C C . THR A 1 277 ? 8.110 -17.231 3.996 1.00 72.44 277 THR A C 1
ATOM 2253 O O . THR A 1 277 ? 8.770 -18.264 3.989 1.00 72.44 277 THR A O 1
ATOM 2256 N N . GLU A 1 278 ? 7.078 -17.042 3.175 1.00 74.06 278 GLU A N 1
ATOM 2257 C CA . GLU A 1 278 ? 6.620 -18.033 2.187 1.00 74.06 278 GLU A CA 1
ATOM 2258 C C . GLU A 1 278 ? 7.252 -17.826 0.792 1.00 74.06 278 GLU A C 1
ATOM 2260 O O . GLU A 1 278 ? 6.998 -18.595 -0.131 1.00 74.06 278 GLU A O 1
ATOM 2265 N N . GLU A 1 279 ? 8.098 -16.802 0.620 1.00 80.62 279 GLU A N 1
ATOM 2266 C CA . GLU A 1 279 ? 8.639 -16.359 -0.675 1.00 80.62 279 GLU A CA 1
ATOM 2267 C C . GLU A 1 279 ? 10.178 -16.409 -0.695 1.00 80.62 279 GLU A C 1
ATOM 2269 O O . GLU A 1 279 ? 10.843 -15.459 -1.119 1.00 80.62 279 GLU A O 1
ATOM 2274 N N . GLN A 1 280 ? 10.751 -17.527 -0.235 1.00 83.44 280 GLN A N 1
ATOM 2275 C CA . GLN A 1 280 ? 12.187 -17.687 0.037 1.00 83.44 280 GLN A CA 1
ATOM 2276 C C . GLN A 1 280 ? 13.093 -17.254 -1.130 1.00 83.44 280 GLN A C 1
ATOM 2278 O O . GLN A 1 280 ? 14.021 -16.474 -0.937 1.00 83.44 280 GLN A O 1
ATOM 2283 N N . THR A 1 281 ? 12.778 -17.647 -2.366 1.00 87.94 281 THR A N 1
ATOM 2284 C CA . THR A 1 281 ? 13.562 -17.246 -3.549 1.00 87.94 281 THR A CA 1
ATOM 2285 C C . THR A 1 281 ? 13.517 -15.737 -3.810 1.00 87.94 281 THR A C 1
ATOM 2287 O O . THR A 1 281 ? 14.481 -15.144 -4.289 1.00 87.94 281 THR A O 1
ATOM 2290 N N . LYS A 1 282 ? 12.396 -15.064 -3.523 1.00 90.56 282 LYS A N 1
ATOM 2291 C CA . LYS A 1 282 ? 12.305 -13.602 -3.675 1.00 90.56 282 LYS A CA 1
ATOM 2292 C C . LYS A 1 282 ? 13.075 -12.894 -2.568 1.00 90.56 282 LYS A C 1
ATOM 2294 O O . LYS A 1 282 ? 13.739 -11.896 -2.837 1.00 90.56 282 LYS A O 1
ATOM 2299 N N . LYS A 1 283 ? 12.998 -13.443 -1.355 1.00 91.06 283 LYS A N 1
ATOM 2300 C CA . LYS A 1 283 ? 13.729 -12.981 -0.179 1.00 91.06 283 LYS A CA 1
ATOM 2301 C C . LYS A 1 283 ? 1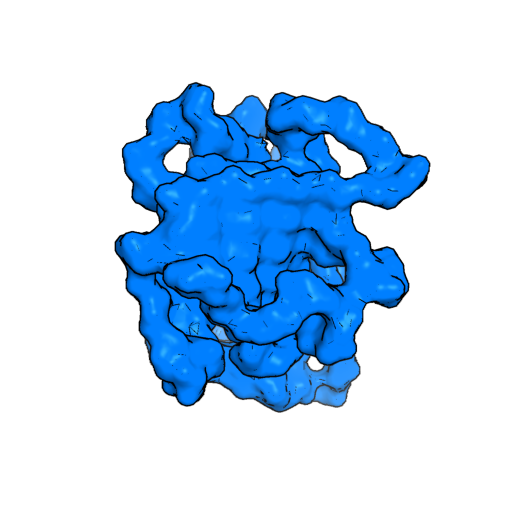5.239 -13.007 -0.425 1.00 91.06 283 LYS A C 1
ATOM 2303 O O . LYS A 1 283 ? 15.879 -11.972 -0.289 1.00 91.06 283 LYS A O 1
ATOM 2308 N N . GLU A 1 284 ? 15.779 -14.137 -0.876 1.00 92.31 284 GLU A N 1
ATOM 2309 C CA . GLU A 1 284 ? 17.209 -14.304 -1.185 1.00 92.31 284 GLU A CA 1
ATOM 2310 C C . GLU A 1 284 ? 17.681 -13.329 -2.270 1.00 92.31 284 GLU A C 1
ATOM 2312 O O . GLU A 1 284 ? 18.629 -12.577 -2.052 1.00 92.31 284 GLU A O 1
ATOM 2317 N N . ARG A 1 285 ? 16.953 -13.235 -3.396 1.00 94.75 285 ARG A N 1
ATOM 2318 C CA . ARG A 1 285 ? 17.280 -12.280 -4.472 1.00 94.75 285 ARG A CA 1
ATOM 2319 C C . ARG A 1 285 ? 17.330 -10.838 -3.974 1.00 94.75 285 ARG A C 1
ATOM 2321 O O . ARG A 1 285 ? 18.214 -10.089 -4.383 1.00 94.75 285 ARG A O 1
ATOM 2328 N N . LEU A 1 286 ? 16.388 -10.442 -3.114 1.00 94.81 286 LEU A N 1
ATOM 2329 C CA . LEU A 1 286 ? 16.368 -9.099 -2.540 1.00 94.81 286 LEU A CA 1
ATOM 2330 C C . LEU A 1 286 ? 17.530 -8.884 -1.575 1.00 94.81 286 LEU A C 1
ATOM 2332 O O . LEU A 1 286 ? 18.190 -7.858 -1.676 1.00 94.81 286 LEU A O 1
ATOM 2336 N N . GLN A 1 287 ? 17.835 -9.842 -0.702 1.00 93.12 287 GLN A N 1
ATOM 2337 C CA . GLN A 1 287 ? 18.989 -9.744 0.198 1.00 93.12 287 GLN A CA 1
ATOM 2338 C C . GLN A 1 287 ? 20.304 -9.580 -0.567 1.00 93.12 287 GLN A C 1
ATOM 2340 O O . GLN A 1 287 ? 21.082 -8.674 -0.258 1.00 93.12 287 GLN A O 1
ATOM 2345 N N . ASP A 1 288 ? 20.530 -10.404 -1.588 1.00 94.56 288 ASP A N 1
ATOM 2346 C CA . ASP A 1 288 ? 21.754 -10.347 -2.384 1.00 94.56 288 ASP A CA 1
ATOM 2347 C C . ASP A 1 288 ? 21.853 -9.047 -3.189 1.00 94.56 288 ASP A C 1
ATOM 2349 O O . ASP A 1 288 ? 22.917 -8.425 -3.234 1.00 94.56 288 ASP A O 1
ATOM 2353 N N . PHE A 1 289 ? 20.732 -8.579 -3.750 1.00 95.19 289 PHE A N 1
ATOM 2354 C CA . PHE A 1 289 ? 20.657 -7.283 -4.423 1.00 95.19 289 PHE A CA 1
ATOM 2355 C C . PHE A 1 289 ? 21.048 -6.136 -3.483 1.00 95.19 289 PHE A C 1
ATOM 2357 O O . PHE A 1 289 ? 21.907 -5.323 -3.823 1.00 95.19 289 PHE A O 1
ATOM 2364 N N . ILE A 1 290 ? 20.467 -6.089 -2.278 1.00 93.62 290 ILE A N 1
ATOM 2365 C CA . ILE A 1 290 ? 20.772 -5.050 -1.285 1.00 93.62 290 ILE A CA 1
ATOM 2366 C C . ILE A 1 290 ? 22.253 -5.089 -0.882 1.00 93.62 290 ILE A C 1
ATOM 2368 O O . ILE A 1 290 ? 22.901 -4.043 -0.797 1.00 93.62 290 ILE A O 1
ATOM 2372 N N . LYS A 1 291 ? 22.807 -6.291 -0.685 1.00 92.31 291 LYS A N 1
ATOM 2373 C CA . LYS A 1 291 ? 24.218 -6.495 -0.339 1.00 92.31 291 LYS A CA 1
ATOM 2374 C C . LYS A 1 291 ? 25.166 -6.019 -1.443 1.00 92.31 291 LYS A C 1
ATOM 2376 O O . LYS A 1 291 ? 26.208 -5.443 -1.134 1.00 92.31 291 LYS A O 1
ATOM 2381 N N . GLU A 1 292 ? 24.825 -6.242 -2.712 1.00 94.25 292 GLU A N 1
ATOM 2382 C CA . GLU A 1 292 ? 25.636 -5.792 -3.850 1.00 94.25 292 GLU A CA 1
ATOM 2383 C C . GLU A 1 292 ? 25.566 -4.276 -4.061 1.00 94.25 292 GLU A C 1
ATOM 2385 O O . GLU A 1 292 ? 26.592 -3.659 -4.347 1.00 94.25 292 GLU A O 1
ATOM 2390 N N . CYS A 1 293 ? 24.392 -3.667 -3.863 1.00 90.12 293 CYS A N 1
ATOM 2391 C CA . CYS A 1 293 ? 24.204 -2.222 -4.008 1.00 90.12 293 CYS A CA 1
ATOM 2392 C C . CYS A 1 293 ? 24.892 -1.391 -2.911 1.00 90.12 293 CYS A C 1
ATOM 2394 O O . CYS A 1 293 ? 25.121 -0.205 -3.135 1.00 90.12 293 CYS A O 1
ATOM 2396 N N . LYS A 1 294 ? 25.239 -1.993 -1.760 1.00 88.06 294 LYS A N 1
ATOM 2397 C CA . LYS A 1 294 ? 25.982 -1.353 -0.653 1.00 88.06 294 LYS A CA 1
ATOM 2398 C C . LYS A 1 294 ? 25.404 0.011 -0.254 1.00 88.06 294 LYS A C 1
ATOM 2400 O O . LYS A 1 294 ? 26.063 1.040 -0.367 1.00 88.06 294 LYS A O 1
ATOM 2405 N N . TYR A 1 295 ? 24.152 0.038 0.191 1.00 87.56 295 TYR A N 1
ATOM 2406 C CA . TYR A 1 295 ? 23.538 1.289 0.638 1.00 87.56 295 TYR A CA 1
ATOM 2407 C C . TYR A 1 295 ? 24.189 1.790 1.933 1.00 87.56 295 TYR A C 1
ATOM 2409 O O . TYR A 1 295 ? 24.117 1.127 2.963 1.00 87.56 295 TYR A O 1
ATOM 2417 N N . GLU A 1 296 ? 24.800 2.972 1.873 1.00 77.31 296 GLU A N 1
ATOM 2418 C CA . GLU A 1 296 ? 25.538 3.573 2.998 1.00 77.31 296 GLU A CA 1
ATOM 2419 C C . GLU A 1 296 ? 24.799 4.751 3.648 1.00 77.31 296 GLU A C 1
ATOM 2421 O O . GLU A 1 296 ? 25.144 5.173 4.750 1.00 77.31 296 GLU A O 1
ATOM 2426 N N . HIS A 1 297 ? 23.784 5.303 2.978 1.00 73.81 297 HIS A N 1
ATOM 2427 C CA . HIS A 1 297 ? 23.124 6.532 3.412 1.00 73.81 297 HIS A CA 1
ATOM 2428 C C . HIS A 1 297 ? 21.727 6.267 3.982 1.00 73.81 297 HIS A C 1
ATOM 2430 O O . HIS A 1 297 ? 20.793 6.011 3.213 1.00 73.81 297 HIS A O 1
ATOM 2436 N N . PRO A 1 298 ? 21.555 6.360 5.313 1.00 67.94 298 PRO A N 1
ATOM 2437 C CA . PRO A 1 298 ? 20.236 6.337 5.923 1.00 67.94 298 PRO A CA 1
ATOM 2438 C C . PRO A 1 298 ? 19.418 7.572 5.509 1.00 67.94 298 PRO A C 1
ATOM 2440 O O . PRO A 1 298 ? 19.953 8.655 5.280 1.00 67.94 298 PRO A O 1
ATOM 2443 N N . GLY A 1 299 ? 18.100 7.407 5.398 1.00 67.25 299 GLY A N 1
ATOM 2444 C CA . GLY A 1 299 ? 17.133 8.457 5.069 1.00 67.25 299 GLY A CA 1
ATOM 2445 C C . GLY A 1 299 ? 16.585 8.410 3.638 1.00 67.25 299 GLY A C 1
ATOM 2446 O O . GLY A 1 299 ? 15.634 9.132 3.331 1.00 67.25 299 GLY A O 1
ATOM 2447 N N . GLU A 1 300 ? 17.122 7.557 2.761 1.00 81.25 300 GLU A N 1
ATOM 2448 C CA . GLU A 1 300 ? 16.635 7.426 1.385 1.00 81.25 300 GLU A CA 1
ATOM 2449 C C . GLU A 1 300 ? 15.698 6.230 1.198 1.00 81.25 300 GLU A C 1
ATOM 2451 O O . GLU A 1 300 ? 16.116 5.115 0.893 1.00 81.25 300 GLU A O 1
ATOM 2456 N N . GLU A 1 301 ? 14.392 6.484 1.281 1.00 88.75 301 GLU A N 1
ATOM 2457 C CA . GLU A 1 301 ? 13.389 5.505 0.859 1.00 88.75 301 GLU A CA 1
ATOM 2458 C C . GLU A 1 301 ? 13.553 5.151 -0.625 1.00 88.75 301 GLU A C 1
ATOM 2460 O O . GLU A 1 301 ? 13.502 6.009 -1.522 1.00 88.75 301 GLU A O 1
ATOM 2465 N N . LYS A 1 302 ? 13.669 3.854 -0.895 1.00 91.81 302 LYS A N 1
ATOM 2466 C CA . LYS A 1 302 ? 13.690 3.300 -2.244 1.00 91.81 302 LYS A CA 1
ATOM 2467 C C . LYS A 1 302 ? 12.441 2.461 -2.479 1.00 91.81 302 LYS A C 1
ATOM 2469 O O . LYS A 1 302 ? 11.812 1.942 -1.560 1.00 91.81 302 LYS A O 1
ATOM 2474 N N . LYS A 1 303 ? 12.072 2.350 -3.749 1.00 92.56 303 LYS A N 1
ATOM 2475 C CA . LYS A 1 303 ? 10.999 1.493 -4.238 1.00 92.56 303 LYS A CA 1
ATOM 2476 C C . LYS A 1 303 ? 11.619 0.349 -5.024 1.00 92.56 303 LYS A C 1
ATOM 2478 O O . LYS A 1 303 ? 12.342 0.600 -5.986 1.00 92.56 303 LYS A O 1
ATOM 2483 N N . PHE A 1 304 ? 11.289 -0.873 -4.637 1.00 94.75 304 PHE A N 1
ATOM 2484 C CA . PHE A 1 304 ? 11.809 -2.103 -5.218 1.00 94.75 304 PHE A CA 1
ATOM 2485 C C . PHE A 1 304 ? 10.689 -2.831 -5.945 1.00 94.75 304 PHE A C 1
ATOM 2487 O O . PHE A 1 304 ? 9.687 -3.202 -5.339 1.00 94.75 304 PHE A O 1
ATOM 2494 N N . TYR A 1 305 ? 10.857 -3.019 -7.248 1.00 94.94 305 TYR A N 1
ATOM 2495 C CA . TYR A 1 305 ? 9.994 -3.844 -8.081 1.00 94.94 305 TYR A CA 1
ATOM 2496 C C . TYR A 1 305 ? 10.590 -5.245 -8.110 1.00 94.94 305 TYR A C 1
ATOM 2498 O O . TYR A 1 305 ? 11.654 -5.450 -8.697 1.00 94.94 305 TYR A O 1
ATOM 2506 N N . ILE A 1 306 ? 9.902 -6.191 -7.478 1.00 94.88 306 ILE A N 1
ATOM 2507 C CA . ILE A 1 306 ? 10.282 -7.599 -7.471 1.00 94.88 306 ILE A CA 1
ATOM 2508 C C . ILE A 1 306 ? 9.714 -8.228 -8.738 1.00 94.88 306 ILE A C 1
ATOM 2510 O O . ILE A 1 306 ? 8.496 -8.245 -8.938 1.00 94.88 306 ILE A O 1
ATOM 2514 N N . LEU A 1 307 ? 10.595 -8.681 -9.627 1.00 95.12 307 LEU A N 1
ATOM 2515 C CA . LEU A 1 307 ? 10.216 -9.233 -10.921 1.00 95.12 307 LEU A CA 1
ATOM 2516 C C . LEU A 1 307 ? 10.186 -10.759 -10.858 1.00 95.12 307 LEU A C 1
ATOM 2518 O O . LEU A 1 307 ? 10.995 -11.387 -10.163 1.00 95.12 307 LEU A O 1
ATOM 2522 N N . SER A 1 308 ? 9.284 -11.356 -11.631 1.00 90.44 308 SER A N 1
ATOM 2523 C CA . SER A 1 308 ? 9.220 -12.809 -11.745 1.00 90.44 308 SER A CA 1
ATOM 2524 C C . SER A 1 308 ? 10.499 -13.369 -12.357 1.00 90.44 308 SER A C 1
ATOM 2526 O O . SER A 1 308 ? 11.055 -12.797 -13.300 1.00 90.44 308 SER A O 1
ATOM 2528 N N . ALA A 1 309 ? 10.975 -14.474 -11.786 1.00 88.94 309 ALA A N 1
ATOM 2529 C CA . ALA A 1 309 ? 12.073 -15.248 -12.353 1.00 88.94 309 ALA A CA 1
ATOM 2530 C C . ALA A 1 309 ? 11.594 -16.134 -13.515 1.00 88.94 309 ALA A C 1
ATOM 2532 O O . ALA A 1 309 ? 12.351 -16.330 -14.464 1.00 88.94 309 ALA A O 1
ATOM 2533 N N . ASP A 1 310 ? 10.338 -16.586 -13.463 1.00 89.00 310 ASP A N 1
ATOM 2534 C CA . ASP A 1 310 ? 9.789 -17.590 -14.380 1.00 89.00 310 ASP A CA 1
ATOM 2535 C C . ASP A 1 310 ? 8.888 -16.967 -15.456 1.00 89.00 310 ASP A C 1
ATOM 2537 O O . ASP A 1 310 ? 8.877 -17.401 -16.606 1.00 89.00 310 ASP A O 1
ATOM 2541 N N . GLU A 1 311 ? 8.152 -15.901 -15.125 1.00 87.44 311 GLU A N 1
ATOM 2542 C CA . GLU A 1 311 ? 7.256 -15.217 -16.067 1.00 87.44 311 GLU A CA 1
ATOM 2543 C C . GLU A 1 311 ? 7.977 -14.067 -16.791 1.00 87.44 311 GLU A C 1
ATOM 2545 O O . GLU A 1 311 ? 7.693 -12.877 -16.587 1.00 87.44 311 GLU A O 1
ATOM 2550 N N . ILE A 1 312 ? 8.929 -14.447 -17.651 1.00 92.50 312 ILE A N 1
ATOM 2551 C CA . ILE A 1 312 ? 9.714 -13.548 -18.507 1.00 92.50 312 ILE A CA 1
ATOM 2552 C C . ILE A 1 312 ? 9.442 -13.885 -19.974 1.00 92.50 312 ILE A C 1
ATOM 2554 O O . ILE A 1 312 ? 9.586 -15.027 -20.398 1.00 92.50 312 ILE A O 1
ATOM 2558 N N . ILE A 1 313 ? 9.077 -12.877 -20.765 1.00 91.94 313 ILE A N 1
ATOM 2559 C CA . ILE A 1 313 ? 8.820 -13.034 -22.200 1.00 91.94 313 ILE A CA 1
ATOM 2560 C C . ILE A 1 313 ? 9.955 -12.380 -22.984 1.00 91.94 313 ILE A C 1
ATOM 2562 O O . ILE A 1 313 ? 10.170 -11.169 -22.880 1.00 91.94 313 ILE A O 1
ATOM 25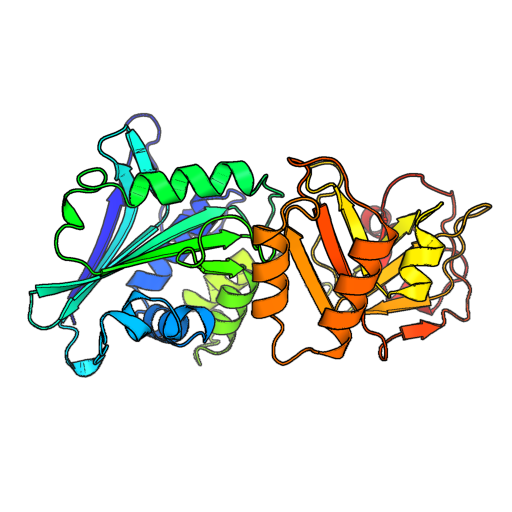66 N N . ASP A 1 314 ? 10.648 -13.162 -23.808 1.00 94.56 314 ASP A N 1
ATOM 2567 C CA . ASP A 1 314 ? 11.596 -12.630 -24.783 1.00 94.56 314 ASP A CA 1
ATOM 2568 C C . ASP A 1 314 ? 10.855 -11.917 -25.923 1.00 94.56 314 ASP A C 1
ATOM 2570 O O . ASP A 1 314 ? 9.997 -12.477 -26.611 1.00 94.56 314 ASP A O 1
ATOM 2574 N N . LEU A 1 315 ? 11.203 -10.651 -26.136 1.00 94.50 315 LEU A N 1
ATOM 2575 C CA . LEU A 1 315 ? 10.586 -9.788 -27.134 1.00 94.50 315 LEU A CA 1
ATOM 2576 C C . LEU A 1 315 ? 11.257 -10.000 -28.493 1.00 94.50 315 LEU A C 1
ATOM 2578 O O . LEU A 1 315 ? 12.209 -9.305 -28.853 1.00 94.50 315 LEU A O 1
ATOM 2582 N N . GLN A 1 316 ? 10.723 -10.947 -29.264 1.00 92.00 316 GLN A N 1
ATOM 2583 C CA . GLN A 1 316 ? 11.268 -11.363 -30.566 1.00 92.00 316 GLN A CA 1
ATOM 2584 C C . GLN A 1 316 ? 11.437 -10.197 -31.551 1.00 92.00 316 GLN A C 1
ATOM 2586 O O . GLN A 1 316 ? 12.452 -10.089 -32.237 1.00 92.00 316 GLN A O 1
ATOM 2591 N N . ASN A 1 317 ? 10.485 -9.262 -31.552 1.00 93.50 317 ASN A N 1
ATOM 2592 C CA . ASN A 1 317 ? 10.487 -8.099 -32.441 1.00 93.50 317 ASN A CA 1
ATOM 2593 C C . ASN A 1 317 ? 11.474 -6.994 -32.029 1.00 93.50 317 ASN A C 1
ATOM 2595 O O . ASN A 1 317 ? 11.587 -5.990 -32.735 1.00 93.50 317 ASN A O 1
ATOM 2599 N N . LYS A 1 318 ? 12.180 -7.161 -30.897 1.00 94.75 318 LYS A N 1
ATOM 2600 C CA . LYS A 1 318 ? 13.145 -6.197 -30.339 1.00 94.75 318 LYS A CA 1
ATOM 2601 C C . LYS A 1 318 ? 12.606 -4.755 -30.383 1.00 94.75 318 LYS A C 1
ATOM 2603 O O . LYS A 1 318 ? 13.266 -3.875 -30.949 1.00 94.75 318 LYS A O 1
ATOM 2608 N N . PRO A 1 319 ? 11.402 -4.508 -29.826 1.00 96.06 319 PRO A N 1
ATOM 2609 C CA . PRO A 1 319 ? 10.735 -3.219 -29.916 1.00 96.06 319 PRO A CA 1
ATOM 2610 C C . PRO A 1 319 ? 11.638 -2.110 -29.384 1.00 96.06 319 PRO A C 1
ATOM 2612 O O . PRO A 1 319 ? 12.320 -2.262 -28.367 1.00 96.06 319 PRO A O 1
ATOM 2615 N N . LYS A 1 320 ? 11.612 -0.958 -30.046 1.00 94.81 320 LYS A N 1
ATOM 2616 C CA . LYS A 1 320 ? 12.298 0.254 -29.595 1.00 94.81 320 LYS A CA 1
ATOM 2617 C C . LYS A 1 320 ? 11.411 1.479 -29.796 1.00 94.81 320 LYS A C 1
ATOM 2619 O O . LYS A 1 320 ? 10.564 1.489 -30.693 1.00 94.81 320 LYS A O 1
ATOM 2624 N N . PRO A 1 321 ? 11.572 2.530 -28.982 1.00 92.31 321 PRO A N 1
ATOM 2625 C CA . PRO A 1 321 ? 10.845 3.764 -29.217 1.00 92.31 321 PRO A CA 1
ATOM 2626 C C . PRO A 1 321 ? 11.333 4.450 -30.494 1.00 92.31 321 PRO A C 1
ATOM 2628 O O . PRO A 1 321 ? 12.513 4.382 -30.836 1.00 92.31 321 PRO A O 1
ATOM 2631 N N . LYS A 1 322 ? 10.443 5.189 -31.166 1.00 87.94 322 LYS A N 1
ATOM 2632 C CA . LYS A 1 322 ? 10.816 6.010 -32.334 1.00 87.94 322 LYS A CA 1
ATOM 2633 C C . LYS A 1 322 ? 11.907 7.038 -32.009 1.00 87.94 322 LYS A C 1
ATOM 2635 O O . LYS A 1 322 ? 12.758 7.330 -32.843 1.00 87.94 322 LYS A O 1
ATOM 2640 N N . ARG A 1 323 ? 11.885 7.586 -30.791 1.00 82.75 323 ARG A N 1
ATOM 2641 C CA . ARG A 1 323 ? 12.950 8.424 -30.223 1.00 82.75 323 ARG A CA 1
ATOM 2642 C C . ARG A 1 323 ? 13.301 7.898 -28.843 1.00 82.75 323 ARG A C 1
ATOM 2644 O O . ARG A 1 323 ? 12.405 7.648 -28.039 1.00 82.75 323 ARG A O 1
ATOM 2651 N N . ASN A 1 324 ? 14.591 7.722 -28.568 1.00 73.69 324 ASN A N 1
ATOM 2652 C CA . ASN A 1 324 ? 15.011 7.271 -27.251 1.00 73.69 324 ASN A CA 1
ATOM 2653 C C . ASN A 1 324 ? 14.774 8.390 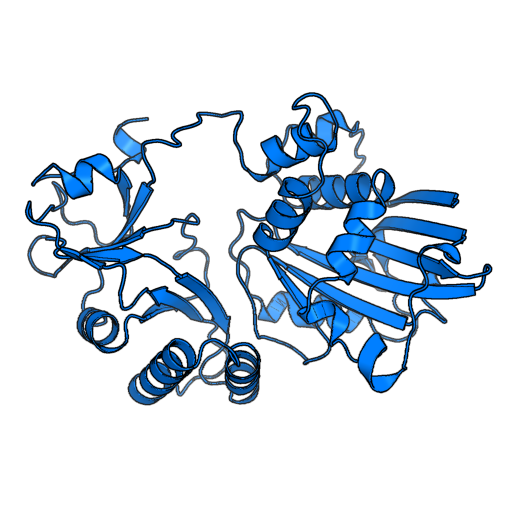-26.230 1.00 73.69 324 ASN A C 1
ATOM 2655 O O . ASN A 1 324 ? 15.377 9.457 -26.321 1.00 73.69 324 ASN A O 1
ATOM 2659 N N . ASN A 1 325 ? 13.891 8.140 -25.267 1.00 73.06 325 ASN A N 1
ATOM 2660 C CA . ASN A 1 325 ? 13.565 9.092 -24.213 1.00 73.06 325 ASN A CA 1
ATOM 2661 C C . ASN A 1 325 ? 14.314 8.722 -22.931 1.00 73.06 325 ASN A C 1
ATOM 2663 O O . ASN A 1 325 ? 14.364 7.551 -22.551 1.00 73.06 325 ASN A O 1
ATOM 2667 N N . ALA A 1 326 ? 14.833 9.724 -22.222 1.00 74.81 326 ALA A N 1
ATOM 2668 C CA . ALA A 1 326 ? 15.509 9.529 -20.937 1.00 74.81 326 ALA A CA 1
ATOM 2669 C C . ALA A 1 326 ? 14.543 9.256 -19.765 1.00 74.81 326 ALA A C 1
ATOM 2671 O O . ALA A 1 326 ? 14.974 8.848 -18.693 1.00 74.81 326 ALA A O 1
ATOM 2672 N N . LYS A 1 327 ? 13.232 9.464 -19.950 1.00 86.25 327 LYS A N 1
ATOM 2673 C CA . LYS A 1 327 ? 12.205 9.233 -18.919 1.00 86.25 327 LYS A CA 1
ATOM 2674 C C . LYS A 1 327 ? 11.521 7.879 -19.092 1.00 86.25 327 LYS A C 1
ATOM 2676 O O . LYS A 1 327 ? 11.512 7.317 -20.187 1.00 86.25 327 LYS A O 1
ATOM 2681 N N . PHE A 1 328 ? 10.914 7.360 -18.026 1.00 90.44 328 PHE A N 1
ATOM 2682 C CA . PHE A 1 328 ? 10.010 6.213 -18.134 1.00 90.44 328 PHE A CA 1
ATOM 2683 C C . PHE A 1 328 ? 8.878 6.500 -19.134 1.00 90.44 328 PHE A C 1
ATOM 2685 O O . PHE A 1 328 ? 8.530 7.652 -19.402 1.00 90.44 328 PHE A O 1
ATOM 2692 N N . THR A 1 329 ? 8.322 5.462 -19.746 1.00 92.56 329 THR A N 1
ATOM 2693 C CA . THR A 1 329 ? 7.254 5.599 -20.747 1.00 92.56 329 THR A CA 1
ATOM 2694 C C . THR A 1 329 ? 6.340 4.385 -20.688 1.00 92.56 329 THR A C 1
ATOM 2696 O O . THR A 1 329 ? 6.817 3.286 -20.424 1.00 92.56 329 THR A O 1
ATOM 2699 N N . TYR A 1 330 ? 5.046 4.577 -20.935 1.00 91.56 330 TYR A N 1
ATOM 2700 C CA . TYR A 1 330 ? 4.094 3.477 -21.065 1.00 91.56 330 TYR A CA 1
ATOM 2701 C C . TYR A 1 330 ? 3.860 3.163 -22.535 1.00 91.56 330 TYR A C 1
ATOM 2703 O O . TYR A 1 330 ? 3.623 4.071 -23.334 1.00 91.56 330 TYR A O 1
ATOM 2711 N N . TYR A 1 331 ? 3.900 1.881 -22.870 1.00 91.19 331 TYR A N 1
ATOM 2712 C CA . TYR A 1 331 ? 3.532 1.358 -24.183 1.00 91.19 331 TYR A CA 1
ATOM 2713 C C . TYR A 1 331 ? 2.386 0.370 -24.022 1.00 91.19 331 TYR A C 1
ATOM 2715 O O . TYR A 1 331 ? 2.221 -0.216 -22.956 1.00 91.19 331 TYR A O 1
ATOM 2723 N N . ARG A 1 332 ? 1.603 0.145 -25.072 1.00 87.88 332 ARG A N 1
ATOM 2724 C CA . ARG A 1 332 ? 0.601 -0.924 -25.049 1.00 87.88 332 ARG A CA 1
ATOM 2725 C C . ARG A 1 332 ? 1.304 -2.277 -25.112 1.00 87.88 332 ARG A C 1
ATOM 2727 O O . ARG A 1 332 ? 2.215 -2.448 -25.922 1.00 87.88 332 ARG A O 1
ATOM 2734 N N . LEU A 1 333 ? 0.864 -3.244 -24.308 1.00 86.69 333 LEU A N 1
ATOM 2735 C CA . LEU A 1 333 ? 1.398 -4.610 -24.341 1.00 86.69 333 LEU A CA 1
ATOM 2736 C C . LEU A 1 333 ? 1.363 -5.203 -25.752 1.00 86.69 333 LEU A C 1
ATOM 2738 O O . LEU A 1 333 ? 2.358 -5.763 -26.198 1.00 86.69 333 LEU A O 1
ATOM 2742 N N . PHE A 1 334 ? 0.257 -5.011 -26.474 1.00 85.62 334 PHE A N 1
ATOM 2743 C CA . PHE A 1 334 ? 0.126 -5.469 -27.855 1.00 85.62 334 PHE A CA 1
ATOM 2744 C C . PHE A 1 334 ? 1.243 -4.925 -28.756 1.00 85.62 334 PHE A C 1
ATOM 2746 O O . PHE A 1 334 ? 1.885 -5.694 -29.467 1.00 85.62 334 PHE A O 1
ATOM 2753 N N . ASP A 1 335 ? 1.527 -3.620 -28.692 1.00 90.75 335 ASP A N 1
ATOM 2754 C CA . ASP A 1 335 ? 2.581 -3.000 -29.501 1.00 90.75 335 ASP A CA 1
ATOM 2755 C C . ASP A 1 335 ? 3.970 -3.533 -29.124 1.00 90.75 335 ASP A C 1
ATOM 2757 O O . ASP A 1 335 ? 4.776 -3.812 -30.006 1.00 90.75 335 ASP A O 1
ATOM 2761 N N . ILE A 1 336 ? 4.237 -3.719 -27.827 1.00 92.19 336 ILE A N 1
ATOM 2762 C CA . ILE A 1 336 ? 5.495 -4.301 -27.336 1.00 92.19 336 ILE A CA 1
ATOM 2763 C C . ILE A 1 336 ? 5.696 -5.727 -27.865 1.00 92.19 336 ILE A C 1
ATOM 2765 O O . ILE A 1 336 ? 6.810 -6.097 -28.222 1.00 92.19 336 ILE A O 1
ATOM 2769 N N . LEU A 1 337 ? 4.635 -6.529 -27.938 1.00 89.38 337 LEU A N 1
ATOM 2770 C CA . LEU A 1 337 ? 4.731 -7.913 -28.399 1.00 89.38 337 LEU A CA 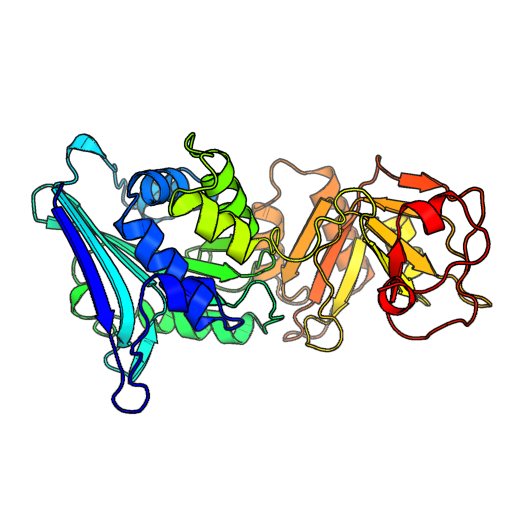1
ATOM 2771 C C . LEU A 1 337 ? 4.810 -8.031 -29.927 1.00 89.38 337 LEU A C 1
ATOM 2773 O O . LEU A 1 337 ? 5.427 -8.970 -30.425 1.00 89.38 337 LEU A O 1
ATOM 2777 N N . THR A 1 338 ? 4.223 -7.098 -30.682 1.00 90.44 338 THR A N 1
ATOM 2778 C CA . THR A 1 338 ? 4.002 -7.264 -32.135 1.00 90.44 338 THR A CA 1
ATOM 2779 C C . THR A 1 338 ? 4.812 -6.332 -33.035 1.00 90.44 338 THR A C 1
ATOM 2781 O O . THR A 1 338 ? 4.943 -6.620 -34.222 1.00 90.44 338 THR A O 1
ATOM 2784 N N . LYS A 1 339 ? 5.364 -5.225 -32.522 1.00 94.00 339 LYS A N 1
ATOM 2785 C CA . LYS A 1 339 ? 6.019 -4.196 -33.350 1.00 94.00 339 LYS A CA 1
ATOM 2786 C C . LYS A 1 339 ? 7.506 -4.068 -33.049 1.00 94.00 339 LYS A C 1
ATOM 2788 O O . LYS A 1 339 ? 7.949 -4.270 -31.927 1.00 94.00 339 LYS A O 1
ATOM 2793 N N . SER A 1 340 ? 8.275 -3.648 -34.051 1.00 94.94 340 SER A N 1
ATOM 2794 C CA . SER A 1 340 ? 9.689 -3.274 -33.893 1.00 94.94 340 SER A CA 1
ATOM 2795 C C . SER A 1 340 ? 9.871 -1.809 -33.478 1.00 94.94 340 SER A C 1
ATOM 2797 O O . SER A 1 340 ? 10.830 -1.472 -32.785 1.00 94.94 340 SER A O 1
ATOM 2799 N N . ILE A 1 341 ? 8.933 -0.932 -33.851 1.00 94.75 341 ILE A N 1
ATOM 2800 C CA . ILE A 1 341 ? 8.873 0.467 -33.416 1.00 94.75 341 ILE A CA 1
ATOM 2801 C C . ILE A 1 341 ? 7.576 0.692 -32.647 1.00 94.75 341 ILE A C 1
ATOM 2803 O O . ILE A 1 341 ? 6.490 0.416 -33.158 1.00 94.75 341 ILE A O 1
ATOM 2807 N N . VAL A 1 342 ? 7.691 1.222 -31.431 1.00 93.00 342 VAL A N 1
ATOM 2808 C CA . VAL A 1 342 ? 6.547 1.486 -30.551 1.00 93.00 342 VAL A CA 1
ATOM 2809 C C . VAL A 1 342 ? 6.376 2.979 -30.277 1.00 93.00 342 VAL A C 1
ATOM 2811 O O . VAL A 1 342 ? 7.350 3.728 -30.150 1.00 93.00 342 VAL A O 1
ATOM 2814 N N . GLU A 1 343 ? 5.119 3.409 -30.169 1.00 91.25 343 GLU A N 1
ATOM 2815 C CA . GLU A 1 343 ? 4.737 4.773 -29.795 1.00 91.25 343 GLU A CA 1
ATOM 2816 C C . GLU A 1 343 ? 4.151 4.787 -28.376 1.00 91.25 343 GLU A C 1
ATOM 2818 O O . GLU A 1 343 ? 3.463 3.836 -27.995 1.00 91.25 343 GLU A O 1
ATOM 2823 N N . PRO A 1 344 ? 4.403 5.843 -27.579 1.00 90.44 344 PRO A N 1
ATOM 2824 C CA . PRO A 1 344 ? 3.852 5.955 -26.233 1.00 90.44 344 PRO A CA 1
ATOM 2825 C C . PRO A 1 344 ? 2.324 5.840 -26.224 1.00 90.44 344 PRO A C 1
ATOM 2827 O O . PRO A 1 344 ? 1.653 6.479 -27.035 1.00 90.44 344 PRO A O 1
ATOM 2830 N N . ALA A 1 345 ? 1.774 5.110 -25.252 1.00 85.81 345 ALA A N 1
ATOM 2831 C CA . ALA A 1 345 ? 0.328 4.927 -25.093 1.00 85.81 345 ALA A CA 1
ATOM 2832 C C . ALA A 1 345 ? -0.428 6.267 -24.978 1.00 85.81 345 ALA A C 1
ATOM 2834 O O . ALA A 1 345 ? -1.547 6.396 -25.459 1.00 85.81 345 ALA A O 1
ATOM 2835 N N . SER A 1 346 ? 0.219 7.301 -24.430 1.00 81.81 346 SER A N 1
ATOM 2836 C CA . SER A 1 346 ? -0.338 8.653 -24.302 1.00 81.81 346 SER A CA 1
ATOM 2837 C C . SER A 1 346 ? -0.540 9.404 -25.623 1.00 81.81 346 SER A C 1
ATOM 2839 O O . SER A 1 346 ? -1.129 10.475 -25.608 1.00 81.81 346 SER A O 1
ATOM 2841 N N . LYS A 1 347 ? 0.007 8.924 -26.748 1.00 78.00 347 LYS A N 1
ATOM 2842 C CA . LYS A 1 347 ? -0.192 9.547 -28.071 1.00 78.00 347 LYS A CA 1
ATOM 2843 C C . LYS A 1 347 ? -1.352 8.939 -28.858 1.00 78.00 347 LYS A C 1
ATOM 2845 O O . LYS A 1 347 ? -1.632 9.389 -29.962 1.00 78.00 347 LYS A O 1
ATOM 2850 N N . LEU A 1 348 ? -1.956 7.880 -28.332 1.00 62.56 348 LEU A N 1
ATOM 2851 C CA . LEU A 1 348 ? -2.981 7.087 -29.009 1.00 62.56 348 LEU A CA 1
ATOM 2852 C C . LEU A 1 348 ? -4.374 7.303 -28.389 1.00 62.56 348 LEU A C 1
ATOM 2854 O O . LEU A 1 348 ? -5.308 6.592 -28.749 1.00 62.56 348 LEU A O 1
ATOM 2858 N N . SER A 1 349 ? -4.486 8.235 -27.432 1.00 51.72 349 SER A N 1
ATOM 2859 C CA . SER A 1 349 ? -5.642 8.452 -26.549 1.00 51.72 349 SER A CA 1
ATOM 2860 C C . SER A 1 349 ? -6.579 9.562 -26.984 1.00 51.72 349 SER A C 1
ATOM 2862 O O . SER A 1 349 ? -6.028 10.626 -27.350 1.00 51.72 349 SER A O 1
#

Foldseek 3Di:
DAFAEAEDDDVVDDPPADLVNLLPDDDQLSLLVLVLVVCRVCVVLVVLVCPPPLNCPACCCVVVVQDDDVVQWPYKYKYAQDQWPVRDTFGIWIFTDGPNFTEAIEGEDEDALQDQDDVVVVQVVQVCCVDPRRHPVCPRHDYQAEYEYNAFELDYDSSYHYHYVVSSLVSLVPPPDPPCPDSSNSSNCRSVVVVPDPVVVFFWEKEAACEPCVVLCVQLVKDKDFRDPLPSDDDGQWYWYFYPPFGFTFKIWGFPHKYKYWLQDPSSLVSVLVVCVVPVSLSVSVVVSSVVVPDNDPPTIMIMGRTDPPPMDTQPLRATEPDDDNGMAIWTPVCSNPHNYTDGPVVVD

Solvent-accessible surface area (backbone atoms only — not comparable to full-atom values): 19366 Å² total; per-residue (Å²): 110,48,73,41,80,45,79,51,73,56,97,91,52,86,74,95,59,53,80,65,59,36,60,74,55,98,48,45,72,27,56,47,46,44,48,40,54,48,42,48,77,38,54,66,54,52,56,54,56,56,63,37,65,76,52,51,62,29,56,59,36,62,74,67,60,55,77,86,53,78,89,53,39,45,36,39,37,29,37,23,42,39,68,35,75,87,68,46,70,42,45,31,37,39,41,36,22,41,83,87,37,64,47,37,29,42,39,35,47,67,51,34,75,86,53,65,68,61,62,83,67,49,44,62,56,56,54,52,60,67,43,88,68,31,47,62,94,52,66,77,35,46,74,44,46,30,41,35,24,54,51,44,52,37,70,70,58,93,69,53,38,61,37,29,52,60,60,53,51,51,52,59,69,68,47,91,59,84,48,69,84,42,72,68,28,45,50,51,33,49,79,67,44,55,86,70,73,74,55,82,88,45,52,49,25,42,34,35,60,40,64,88,51,42,64,53,25,71,73,43,30,40,47,77,44,64,51,41,74,96,59,59,69,77,93,53,58,34,38,32,45,23,40,78,96,58,26,42,23,56,46,41,30,30,52,73,47,54,43,32,35,32,78,42,35,64,71,26,45,51,47,48,55,68,72,33,74,92,39,56,74,61,43,50,33,49,52,52,46,52,62,72,66,58,58,80,61,73,88,55,46,32,32,37,37,38,36,40,88,80,55,58,46,76,32,86,48,42,21,18,43,84,64,73,61,90,56,72,47,45,28,35,40,61,44,52,66,72,25,48,65,39,66,54,45,84,80,77,112

Organism: NCBI:txid2291

Sequence (349 aa):
MKKIFRLYENGKAKFESSVFDMITGEKETKQTKGLAYLLKEYPSLIRDILKLNKIRNHSCFSKKRLKLRWKEINSIEVLAEKITKSGNRVDIIIKINEKSAPLLAIIIEAKSIKSNIKYSAVIPQIEKYLEMGEISDLEGYSKIPIILTKFKSMLGSDDIISLTWQDIIDIISKSNERNKNNLIGQYYQFITGVNNKMHYYEKEVLSIPAGKTFDLVEKYKIYECPNNSSYNYKKTIFITFRNTGGGVMKKLYKIEDIIVFNPAEKSDLDRVMDSMTEEQTKKERLQDFIKECKYEHPGEEKKFYILSADEIIDLQNKPKPKRNNAKFTYYRLFDILTKSIVEPASKLS

pLDDT: mean 83.19, std 13.93, range [27.66, 98.0]

Secondary structure (DSSP, 8-state):
-EEEEEE---TT------HHHHHS--SHHHHHHHHHHHHHH-HHHHHHHHTSHHHHTSHHHHTS-----TTTEEEEEEEEEEEPTTS-EEEEEEEEEETTEEEEEEEEEE--TT----GGGTHHHHHHHHSTTTTGGGTTPEEEEEEEESSEE--S-TTSEEEEHHHHHHHHHHSS---TTSHHHHHHHHHHTTTS---TTSPEEEEEE-GGGHHHHHHHSEEEEESSGGG-PPP-SEEEEEPTTT--EEEEEEEEEEEEE-TT-HHHHHHHHHHTTT-HHHHHHHHHHHHHHT---TT--EEEEEEEEEEEEE-TT--EESS--SS-EEEEHHHHHH-SEE--GGG--